Protein AF-A0A7S2LUM0-F1 (afdb_monomer_lite)

pLDDT: mean 71.64, std 13.83, range [35.59, 87.62]

Organism: NCBI:txid1333877

Secondary structure (DSSP, 8-state):
-HHHHTTT---HHHHHHHHHHHSSTTHHHHHHHHHHHHHHHHHHHHHHHHHHGGGTTT-HHHHHHHHHHHHHHHHHHHHHHHHHHHHHHHHHHHHHHHS----HHHHHHHHHHHHHHHHHHHIIIIITSHHHHHHHHHHHHHHHHHHHHHHHHHHHHTTS----HHHHHHHHHHHHHHHHHHHHHHHHHHHHHHHHSTT-HHHHHHHHHTT--GGGHHHHHHHHHHH-

Radius of gyration: 23.56 Å; chains: 1; bounding box: 49×36×77 Å

Foldseek 3Di:
DVVLLCPQFNDPLLVVLLVVCCPDPCVVVLVVQLVVQLVVLVVVVVVVCVVCVVPCPDDPVNVVVVVLSVVCNSLVSNLSSLLVSLVVLLVVLVVCLPDDDLDLVRLLVSVVSLVVSVVSNCCSQPVRCSVVVVVVSLVVLQVLLVVLVVVQVVCVVVVNDPDCVSVVSSVVSVVSSVVSVVSVVVSVCSSVCLCPPCSNSVNVSVVSLVPDDPVCVVVSVVSVVVVD

Structure (mmCIF, N/CA/C/O backbone):
data_AF-A0A7S2LUM0-F1
#
_entry.id   AF-A0A7S2LUM0-F1
#
loop_
_atom_site.group_PDB
_atom_site.id
_atom_site.type_symbol
_atom_site.label_atom_id
_atom_site.label_alt_id
_atom_site.label_comp_id
_atom_site.label_asym_id
_atom_site.label_entity_id
_atom_site.label_seq_id
_atom_site.pdbx_PDB_ins_code
_atom_site.Cartn_x
_atom_site.Cartn_y
_atom_site.Cartn_z
_atom_site.occupancy
_atom_site.B_iso_or_equiv
_atom_site.auth_seq_id
_atom_site.auth_comp_id
_atom_site.auth_asym_id
_atom_site.auth_atom_id
_atom_site.pdbx_PDB_model_num
ATOM 1 N N . MET A 1 1 ? -13.982 6.404 -10.556 1.00 35.97 1 MET A N 1
ATOM 2 C CA . MET A 1 1 ? -12.787 6.036 -9.761 1.00 35.97 1 MET A CA 1
ATOM 3 C C . MET A 1 1 ? -13.075 4.950 -8.723 1.00 35.97 1 MET A C 1
ATOM 5 O O . MET A 1 1 ? -12.333 3.981 -8.689 1.00 35.97 1 MET A O 1
ATOM 9 N N . LEU A 1 2 ? -14.189 5.016 -7.976 1.00 35.84 2 LEU A N 1
ATOM 10 C CA . LEU A 1 2 ? -14.727 3.850 -7.242 1.00 35.84 2 LEU A CA 1
ATOM 11 C C . LEU A 1 2 ? -14.907 2.629 -8.168 1.00 35.84 2 LEU A C 1
ATOM 13 O O . LEU A 1 2 ? -14.488 1.534 -7.832 1.00 35.84 2 LEU A O 1
ATOM 17 N N . VAL A 1 3 ? -15.386 2.842 -9.399 1.00 37.16 3 VAL A N 1
ATOM 18 C CA . VAL A 1 3 ? -15.574 1.786 -10.417 1.00 37.16 3 VAL A CA 1
ATOM 19 C C . VAL A 1 3 ? -14.273 1.076 -10.842 1.00 37.16 3 VAL A C 1
ATOM 21 O O . VAL A 1 3 ? -14.299 -0.115 -11.125 1.00 37.16 3 VAL A O 1
ATOM 24 N N . THR A 1 4 ? -13.121 1.757 -10.856 1.00 35.59 4 THR A N 1
ATOM 25 C CA . THR A 1 4 ? -11.835 1.129 -11.224 1.00 35.59 4 THR A CA 1
ATOM 26 C C . THR A 1 4 ? -11.220 0.340 -10.071 1.00 35.59 4 THR A C 1
ATOM 28 O O . THR A 1 4 ? -10.604 -0.692 -10.317 1.00 35.59 4 THR A O 1
ATOM 31 N N . ALA A 1 5 ? -11.447 0.758 -8.820 1.00 38.84 5 ALA A N 1
ATOM 32 C CA . ALA A 1 5 ? -11.119 -0.061 -7.650 1.00 38.84 5 ALA A CA 1
ATOM 33 C C . ALA A 1 5 ? -11.963 -1.350 -7.615 1.00 38.84 5 ALA A C 1
ATOM 35 O O . ALA A 1 5 ? -11.445 -2.410 -7.271 1.00 38.84 5 ALA A O 1
ATOM 36 N N . ARG A 1 6 ? -13.219 -1.286 -8.090 1.00 38.34 6 ARG A N 1
ATOM 37 C CA . ARG A 1 6 ? -14.109 -2.453 -8.182 1.00 38.34 6 ARG A CA 1
ATOM 38 C C . ARG A 1 6 ? -13.637 -3.558 -9.131 1.00 38.34 6 ARG A C 1
ATOM 40 O O . ARG A 1 6 ? -14.080 -4.683 -8.975 1.00 38.34 6 ARG A O 1
ATOM 47 N N . CYS A 1 7 ? -12.764 -3.279 -10.100 1.00 42.34 7 CYS A N 1
ATOM 48 C CA . CYS A 1 7 ? -12.370 -4.280 -11.104 1.00 42.34 7 CYS A CA 1
ATOM 49 C C . CYS A 1 7 ? -11.131 -5.110 -10.736 1.00 42.34 7 CYS A C 1
ATOM 51 O O . CYS A 1 7 ? -10.902 -6.135 -11.366 1.00 42.34 7 CYS A O 1
ATOM 53 N N . VAL A 1 8 ? -10.314 -4.682 -9.766 1.00 45.47 8 VAL A N 1
ATOM 54 C CA . VAL A 1 8 ? -9.027 -5.350 -9.472 1.00 45.47 8 VAL A CA 1
ATOM 55 C C . VAL A 1 8 ? -9.117 -6.236 -8.231 1.00 45.47 8 VAL A C 1
ATOM 57 O O . VAL A 1 8 ? -8.469 -7.275 -8.184 1.00 45.47 8 VAL A O 1
ATOM 60 N N . VAL A 1 9 ? -9.952 -5.863 -7.258 1.00 52.50 9 VAL A N 1
ATOM 61 C CA . VAL A 1 9 ? -10.270 -6.663 -6.069 1.00 52.50 9 VAL A CA 1
ATOM 62 C C . VAL A 1 9 ? -11.682 -6.288 -5.613 1.00 52.50 9 VAL A C 1
ATOM 64 O O . VAL A 1 9 ? -11.855 -5.376 -4.808 1.00 52.50 9 VAL A O 1
ATOM 67 N N . TYR A 1 10 ? -12.714 -6.936 -6.159 1.00 56.03 10 TYR A N 1
ATOM 68 C CA . TYR A 1 10 ? -14.072 -6.761 -5.639 1.00 56.03 10 TYR A CA 1
ATOM 69 C C . TYR A 1 10 ? -14.267 -7.692 -4.444 1.00 56.03 10 TYR A C 1
ATOM 71 O O . TYR A 1 10 ? -14.434 -8.897 -4.612 1.00 56.03 10 TYR A O 1
ATOM 79 N N . SER A 1 11 ? -14.225 -7.136 -3.236 1.00 66.69 11 SER A N 1
ATOM 80 C CA . SER A 1 11 ? -14.771 -7.791 -2.050 1.00 66.69 11 SER A CA 1
ATOM 81 C C . SER A 1 11 ? -15.863 -6.899 -1.478 1.00 66.69 11 SER A C 1
ATOM 83 O O . SER A 1 11 ? -15.637 -5.705 -1.274 1.00 66.69 11 SER A O 1
ATOM 85 N N . ALA A 1 12 ? -17.040 -7.470 -1.214 1.00 74.81 12 ALA A N 1
ATOM 86 C CA . ALA A 1 12 ? -18.121 -6.764 -0.530 1.00 74.81 12 ALA A CA 1
ATOM 87 C C . ALA A 1 12 ? -17.643 -6.205 0.825 1.00 74.81 12 ALA A C 1
ATOM 89 O O . ALA A 1 12 ? -18.001 -5.087 1.190 1.00 74.81 12 ALA A O 1
ATOM 90 N N . ASP A 1 13 ? -16.740 -6.922 1.500 1.00 75.38 13 ASP A N 1
ATOM 91 C CA . ASP A 1 13 ? -16.142 -6.504 2.771 1.00 75.38 13 ASP A CA 1
ATOM 92 C C . ASP A 1 13 ? -15.284 -5.240 2.626 1.00 75.38 13 ASP A C 1
ATOM 94 O O . ASP A 1 13 ? -15.214 -4.425 3.544 1.00 75.38 13 ASP A O 1
ATOM 98 N N . PHE A 1 14 ? -14.648 -5.042 1.465 1.00 76.88 14 PHE A N 1
ATOM 99 C CA . PHE A 1 14 ? -13.875 -3.833 1.185 1.00 76.88 14 PHE A CA 1
ATOM 100 C C . PHE A 1 14 ? -14.779 -2.618 0.977 1.00 76.88 14 PHE A C 1
ATOM 102 O O . PHE A 1 14 ? -14.508 -1.567 1.555 1.00 76.88 14 PHE A O 1
ATOM 109 N N . ASP A 1 15 ? -15.857 -2.761 0.197 1.00 78.19 15 ASP A N 1
ATOM 110 C CA . ASP A 1 15 ? -16.823 -1.677 -0.021 1.00 78.19 15 ASP A CA 1
ATOM 111 C C . ASP A 1 15 ? -17.468 -1.264 1.318 1.00 78.19 15 ASP A C 1
ATOM 113 O O . ASP A 1 15 ? -17.538 -0.071 1.613 1.00 78.19 15 ASP A O 1
ATOM 117 N N . ILE A 1 16 ? -17.836 -2.236 2.166 1.00 82.88 16 ILE A N 1
ATOM 118 C CA . ILE A 1 16 ? -18.402 -1.998 3.506 1.00 82.88 16 ILE A CA 1
ATOM 119 C C . ILE A 1 16 ? -17.386 -1.318 4.435 1.00 82.88 16 ILE A C 1
ATOM 121 O O . ILE A 1 16 ? -17.721 -0.353 5.126 1.00 82.88 16 ILE A O 1
ATOM 125 N N . ALA A 1 17 ? -16.137 -1.791 4.466 1.00 79.38 17 ALA A N 1
ATOM 126 C CA . ALA A 1 17 ? -15.099 -1.198 5.309 1.00 79.38 17 ALA A CA 1
ATOM 127 C C . ALA A 1 17 ? -14.747 0.231 4.866 1.00 79.38 17 ALA A C 1
ATOM 129 O O . ALA A 1 17 ? -14.542 1.110 5.705 1.00 79.38 17 ALA A O 1
ATOM 130 N N . LEU A 1 18 ? -14.704 0.478 3.554 1.00 81.00 18 LEU A N 1
ATOM 131 C CA . LEU A 1 18 ? -14.433 1.797 2.992 1.00 81.00 18 LEU A CA 1
ATOM 132 C C . LEU A 1 18 ? -15.580 2.772 3.274 1.00 81.00 18 LEU A C 1
ATOM 134 O O . LEU A 1 18 ? -15.309 3.900 3.686 1.00 81.00 18 LEU A O 1
ATOM 138 N N . SER A 1 19 ? -16.840 2.362 3.092 1.00 84.50 19 SER A N 1
ATOM 139 C CA . SER A 1 19 ? -17.986 3.213 3.431 1.00 84.50 19 SER A CA 1
ATOM 140 C C . SER A 1 19 ? -18.014 3.527 4.925 1.00 84.50 19 SER A C 1
ATOM 142 O O . SER A 1 19 ? -18.121 4.690 5.301 1.00 84.50 19 SER A O 1
ATOM 144 N N . ALA A 1 20 ? -17.783 2.524 5.779 1.00 82.88 20 ALA A N 1
ATOM 145 C CA . ALA A 1 20 ? -17.733 2.716 7.226 1.00 82.88 20 ALA A CA 1
ATOM 146 C C . ALA A 1 20 ? -16.614 3.682 7.666 1.00 82.88 20 ALA A C 1
ATOM 148 O O . ALA A 1 20 ? -16.805 4.467 8.598 1.00 82.88 20 ALA A O 1
ATOM 149 N N . ASP A 1 21 ? -15.448 3.658 7.010 1.00 81.19 21 ASP A N 1
ATOM 150 C CA . ASP A 1 21 ? -14.364 4.604 7.302 1.00 81.19 21 ASP A CA 1
ATOM 151 C C . ASP A 1 21 ? -14.688 6.025 6.809 1.00 81.19 21 ASP A C 1
ATOM 153 O O . ASP A 1 21 ? -14.380 7.001 7.501 1.00 81.19 21 ASP A O 1
ATOM 157 N N . LEU A 1 22 ? -15.345 6.155 5.652 1.00 82.81 22 LEU A N 1
ATOM 158 C CA . LEU A 1 22 ? -15.750 7.442 5.077 1.00 82.81 22 LEU A CA 1
ATOM 159 C C . LEU A 1 22 ? -16.872 8.130 5.862 1.00 82.81 22 LEU A C 1
ATOM 161 O O . LEU A 1 22 ? -16.845 9.355 5.984 1.00 82.81 22 LEU A O 1
ATOM 165 N N . ASP A 1 23 ? -17.789 7.357 6.436 1.00 85.56 23 ASP A N 1
ATOM 166 C CA . ASP A 1 23 ? -18.869 7.866 7.290 1.00 85.56 23 ASP A CA 1
ATOM 167 C C . ASP A 1 23 ? -18.386 8.198 8.714 1.00 85.56 23 ASP A C 1
ATOM 169 O O . ASP A 1 23 ? -19.077 8.860 9.491 1.00 85.56 23 ASP A O 1
ATOM 173 N N . SER A 1 24 ? -17.171 7.775 9.074 1.00 82.12 24 SER A N 1
ATOM 174 C CA . SER A 1 24 ? -16.581 8.074 10.377 1.00 82.12 24 SER A CA 1
ATOM 175 C C . SER A 1 24 ? -16.161 9.554 10.508 1.00 82.12 24 SER A C 1
ATOM 177 O O . SER A 1 24 ? -15.877 10.226 9.512 1.00 82.12 24 SER A O 1
ATOM 179 N N . PRO A 1 25 ? -15.959 10.075 11.737 1.00 80.19 25 PRO A N 1
ATOM 180 C CA . PRO A 1 25 ? -15.392 11.414 11.957 1.00 80.19 25 PRO A CA 1
ATOM 181 C C . PRO A 1 25 ? -14.012 11.614 11.304 1.00 80.19 25 PRO A C 1
ATOM 183 O O . PRO A 1 25 ? -13.576 12.742 11.061 1.00 80.19 25 PRO A O 1
ATOM 186 N N . ARG A 1 26 ? -13.304 10.514 11.010 1.00 75.75 26 ARG A N 1
ATOM 187 C CA . ARG A 1 26 ? -12.006 10.508 10.326 1.00 75.75 26 ARG A CA 1
ATOM 188 C C . ARG A 1 26 ? -12.133 10.455 8.800 1.00 75.75 26 ARG A C 1
ATOM 190 O O . ARG A 1 26 ? -11.133 10.701 8.123 1.00 75.75 26 ARG A O 1
ATOM 197 N N . GLY A 1 27 ? -13.331 10.253 8.254 1.00 81.06 27 GLY A N 1
ATOM 198 C CA . GLY A 1 27 ? -13.589 10.127 6.820 1.00 81.06 27 GLY A CA 1
ATOM 199 C C . GLY A 1 27 ? -13.110 11.322 5.999 1.00 81.06 27 GLY A C 1
ATOM 200 O O . GLY A 1 27 ? -12.524 11.146 4.931 1.00 81.06 27 GLY A O 1
ATOM 201 N N . ARG A 1 28 ? -13.202 12.552 6.534 1.00 83.56 28 ARG A N 1
ATOM 202 C CA . ARG A 1 28 ? -12.615 13.745 5.884 1.00 83.56 28 ARG A CA 1
ATOM 203 C C . ARG A 1 28 ? -11.094 13.640 5.724 1.00 83.56 28 ARG A C 1
ATOM 205 O O . ARG A 1 28 ? -10.562 14.039 4.690 1.00 83.56 28 ARG A O 1
ATOM 212 N N . LYS A 1 29 ? -10.386 13.087 6.718 1.00 83.62 29 LYS A N 1
ATOM 213 C CA . LYS A 1 29 ? -8.929 12.867 6.648 1.00 83.62 29 LYS A CA 1
ATOM 214 C C . LYS A 1 29 ? -8.592 11.750 5.660 1.00 83.62 29 LYS A C 1
ATOM 216 O O . LYS A 1 29 ? -7.622 11.888 4.920 1.00 83.62 29 LYS A O 1
ATOM 221 N N . THR A 1 30 ? -9.388 10.681 5.622 1.00 80.31 30 THR A N 1
ATOM 222 C CA . THR A 1 30 ? -9.237 9.590 4.645 1.00 80.31 30 THR A CA 1
ATOM 223 C C . THR A 1 30 ? -9.449 10.097 3.220 1.00 80.31 30 THR A C 1
ATOM 225 O O . THR A 1 30 ? -8.587 9.893 2.370 1.00 80.31 30 THR A O 1
ATOM 228 N N . SER A 1 31 ? -10.529 10.837 2.969 1.00 80.56 31 SER A N 1
ATOM 229 C CA . SER A 1 31 ? -10.824 11.437 1.664 1.00 80.56 31 SER A CA 1
ATOM 230 C C . SER A 1 31 ? -9.727 12.406 1.216 1.00 80.56 31 SER A C 1
ATOM 232 O O . SER A 1 31 ? -9.210 12.285 0.106 1.00 80.56 31 SER A O 1
ATOM 234 N N . ALA A 1 32 ? -9.268 13.295 2.105 1.00 83.62 32 ALA A N 1
ATOM 235 C CA . ALA A 1 32 ? -8.159 14.198 1.805 1.00 83.62 32 ALA A CA 1
ATOM 236 C C . ALA A 1 32 ? -6.852 13.448 1.497 1.00 83.62 32 ALA A C 1
ATOM 238 O O . ALA A 1 32 ? -6.114 13.853 0.600 1.00 83.62 32 ALA A O 1
ATOM 239 N N . PHE A 1 33 ? -6.559 12.356 2.213 1.00 84.12 33 PHE A N 1
ATOM 240 C CA . PHE A 1 33 ? -5.405 11.502 1.927 1.00 84.12 33 PHE A CA 1
ATOM 241 C C . PHE A 1 33 ? -5.524 10.855 0.544 1.00 84.12 33 PHE A C 1
ATOM 243 O O . PHE A 1 33 ? -4.615 11.010 -0.265 1.00 84.12 33 PHE A O 1
ATOM 250 N N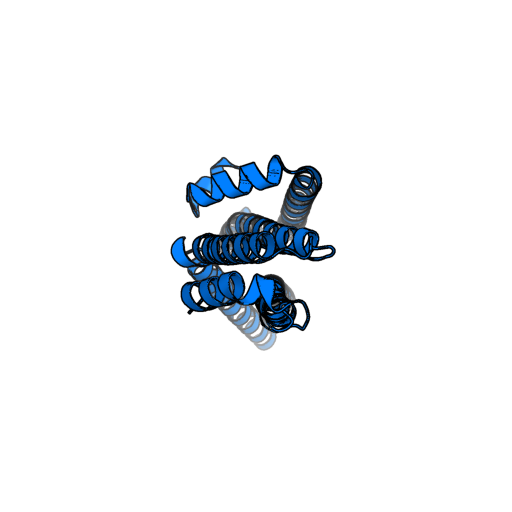 . MET A 1 34 ? -6.659 10.215 0.241 1.00 82.38 34 MET A N 1
ATOM 251 C CA . MET A 1 34 ? -6.901 9.592 -1.064 1.00 82.38 34 MET A CA 1
ATOM 252 C C . MET A 1 34 ? -6.787 10.609 -2.200 1.00 82.38 34 MET A C 1
ATOM 254 O O . MET A 1 34 ? -6.102 10.352 -3.188 1.00 82.38 34 MET A O 1
ATOM 258 N N . TRP A 1 35 ? -7.386 11.791 -2.037 1.00 82.12 35 TRP A N 1
ATOM 259 C CA . TRP A 1 35 ? -7.317 12.858 -3.031 1.00 82.12 35 TRP A CA 1
ATOM 260 C C . TRP A 1 35 ? -5.885 13.346 -3.249 1.00 82.12 35 TRP A C 1
ATOM 262 O O . TRP A 1 35 ? -5.437 13.449 -4.386 1.00 82.12 35 TRP A O 1
ATOM 272 N N . ARG A 1 36 ? -5.121 13.580 -2.173 1.00 84.69 36 ARG A N 1
ATOM 273 C CA . ARG A 1 36 ? -3.706 13.973 -2.272 1.00 84.69 36 ARG A CA 1
ATOM 274 C C . ARG A 1 36 ? -2.867 12.902 -2.957 1.00 84.69 36 ARG A C 1
ATOM 276 O O . ARG A 1 36 ? -2.057 13.238 -3.813 1.00 84.69 36 ARG A O 1
ATOM 283 N N . SER A 1 37 ? -3.071 11.632 -2.618 1.00 78.88 37 SER A N 1
ATOM 284 C CA . SER A 1 37 ? -2.391 10.509 -3.263 1.00 78.88 37 SER A CA 1
ATOM 285 C C . SER A 1 37 ? -2.693 10.447 -4.757 1.00 78.88 37 SER A C 1
ATOM 287 O O . SER A 1 37 ? -1.770 10.316 -5.555 1.00 78.88 37 SER A O 1
ATOM 289 N N . ILE A 1 38 ? -3.958 10.615 -5.147 1.00 79.62 38 ILE A N 1
ATOM 290 C CA . ILE A 1 38 ? -4.367 10.666 -6.553 1.00 79.62 38 ILE A CA 1
ATOM 291 C C . ILE A 1 38 ? -3.724 11.861 -7.256 1.00 79.62 38 ILE A C 1
ATOM 293 O O . ILE A 1 38 ? -3.104 11.679 -8.298 1.00 79.62 38 ILE A O 1
ATOM 297 N N . CYS A 1 39 ? -3.803 13.061 -6.679 1.00 83.31 39 CYS A N 1
ATOM 298 C CA . CYS A 1 39 ? -3.198 14.259 -7.254 1.00 83.31 39 CYS A CA 1
ATOM 299 C C . CYS A 1 39 ? -1.686 14.105 -7.437 1.00 83.31 39 CYS A C 1
ATOM 301 O O . CYS A 1 39 ? -1.168 14.476 -8.483 1.00 83.31 39 CYS A O 1
ATOM 303 N N . LEU A 1 40 ? -0.978 13.519 -6.467 1.00 80.69 40 LEU A N 1
ATOM 304 C CA . LEU A 1 40 ? 0.459 13.256 -6.574 1.00 80.69 40 LEU A CA 1
ATOM 305 C C . LEU A 1 40 ? 0.778 12.227 -7.661 1.00 80.69 40 LEU A C 1
ATOM 307 O O . LEU A 1 40 ? 1.735 12.417 -8.411 1.00 80.69 40 LEU A O 1
ATOM 311 N N . ILE A 1 41 ? -0.022 11.164 -7.783 1.00 77.06 41 ILE A N 1
ATOM 312 C CA . ILE A 1 41 ? 0.136 10.174 -8.854 1.00 77.06 41 ILE A CA 1
ATOM 313 C C . ILE A 1 41 ? -0.133 10.830 -10.215 1.00 77.06 41 ILE A C 1
ATOM 315 O O . ILE A 1 41 ? 0.688 10.695 -11.115 1.00 77.06 41 ILE A O 1
ATOM 319 N N . CYS A 1 42 ? -1.220 11.589 -10.368 1.00 80.31 42 CYS A N 1
ATOM 320 C CA . CYS A 1 42 ? -1.553 12.302 -11.603 1.00 80.31 42 CYS A CA 1
ATOM 321 C C . CYS A 1 42 ? -0.504 13.361 -11.969 1.00 80.31 42 CYS A C 1
ATOM 323 O O . CYS A 1 42 ? -0.142 13.487 -13.135 1.00 80.31 42 CYS A O 1
ATOM 325 N N . LEU A 1 43 ? 0.029 14.091 -10.987 1.00 84.31 43 LEU A N 1
ATOM 326 C CA . LEU A 1 43 ? 1.098 15.064 -11.201 1.00 84.31 43 LEU A CA 1
ATOM 327 C C . LEU A 1 43 ? 2.386 14.372 -11.652 1.00 84.31 43 LEU A C 1
ATOM 329 O O . LEU A 1 43 ? 2.995 14.793 -12.632 1.00 84.31 43 LEU A O 1
ATOM 333 N N . LYS A 1 44 ? 2.769 13.274 -10.985 1.00 78.94 44 LYS A N 1
ATOM 334 C CA . LYS A 1 44 ? 3.890 12.426 -11.408 1.00 78.94 44 LYS A CA 1
ATOM 335 C C . LYS A 1 44 ? 3.681 11.988 -12.858 1.00 78.94 44 LYS A C 1
ATOM 337 O O . LYS A 1 44 ? 4.564 12.183 -13.684 1.00 78.94 44 LYS A O 1
ATOM 342 N N . MET A 1 45 ? 2.500 11.467 -13.177 1.00 74.62 45 MET A N 1
ATOM 343 C CA . MET A 1 45 ? 2.126 11.045 -14.525 1.00 74.62 45 MET A CA 1
ATOM 344 C C . MET A 1 45 ? 2.259 12.157 -15.561 1.00 74.62 45 MET A C 1
ATOM 346 O O . MET A 1 45 ? 2.835 11.918 -16.616 1.00 74.62 45 MET A O 1
ATOM 350 N N . ALA A 1 46 ? 1.780 13.362 -15.258 1.00 79.62 46 ALA A N 1
ATOM 351 C CA . ALA A 1 46 ? 1.866 14.507 -16.157 1.00 79.62 46 ALA A CA 1
ATOM 352 C C . ALA A 1 46 ? 3.318 14.943 -16.401 1.00 79.62 46 ALA A C 1
ATOM 354 O O . ALA A 1 46 ? 3.698 15.166 -17.546 1.00 79.62 46 ALA A O 1
ATOM 355 N N . ILE A 1 47 ? 4.148 14.998 -15.352 1.00 79.38 47 ILE A N 1
ATOM 356 C CA . ILE A 1 47 ? 5.578 15.330 -15.470 1.00 79.38 47 ILE A CA 1
ATOM 357 C C . ILE A 1 47 ? 6.293 14.297 -16.343 1.00 79.38 47 ILE A C 1
ATOM 359 O O . ILE A 1 47 ? 7.051 14.652 -17.240 1.00 79.38 47 ILE A O 1
ATOM 363 N N . PHE A 1 48 ? 6.033 13.013 -16.110 1.00 72.12 48 PHE A N 1
ATOM 364 C CA . PHE A 1 48 ? 6.627 11.937 -16.894 1.00 72.12 48 PHE A CA 1
ATOM 365 C C . PHE A 1 48 ? 6.143 11.932 -18.347 1.00 72.12 48 PHE A C 1
ATOM 367 O O . PHE A 1 48 ? 6.956 11.800 -19.257 1.00 72.12 48 PHE A O 1
ATOM 374 N N . ALA A 1 49 ? 4.844 12.135 -18.570 1.00 71.31 49 ALA A N 1
ATOM 375 C CA . ALA A 1 49 ? 4.279 12.267 -19.906 1.00 71.31 49 ALA A CA 1
ATOM 376 C C . ALA A 1 49 ? 4.884 13.460 -20.654 1.00 71.31 49 ALA A C 1
ATOM 378 O O . ALA A 1 49 ? 5.193 13.327 -21.829 1.00 71.31 49 ALA A O 1
ATOM 379 N N . PHE A 1 50 ? 5.110 14.588 -19.971 1.00 74.31 50 PHE A N 1
ATOM 380 C CA . PHE A 1 50 ? 5.765 15.769 -20.532 1.00 74.31 50 PHE A CA 1
ATOM 381 C C . PHE A 1 50 ? 7.239 15.512 -20.880 1.00 74.31 50 PHE A C 1
ATOM 383 O O . PHE A 1 50 ? 7.684 15.856 -21.972 1.00 74.31 50 PHE A O 1
ATOM 390 N N . LEU A 1 51 ? 7.993 14.859 -19.989 1.00 70.19 51 LEU A N 1
ATOM 391 C CA . LEU A 1 51 ? 9.405 14.530 -20.218 1.00 70.19 51 LEU A CA 1
ATOM 392 C C . LEU A 1 51 ? 9.608 13.544 -21.377 1.00 70.19 51 LEU A C 1
ATOM 394 O O . LEU A 1 51 ? 10.597 13.645 -22.103 1.00 70.19 51 LEU A O 1
ATOM 398 N N . ASP A 1 52 ? 8.670 12.617 -21.570 1.00 66.00 52 ASP A N 1
ATOM 399 C CA . ASP A 1 52 ? 8.703 11.649 -22.668 1.00 66.00 52 ASP A CA 1
ATOM 400 C C . ASP A 1 52 ? 7.937 12.127 -23.922 1.00 66.00 52 ASP A C 1
ATOM 402 O O . ASP A 1 52 ? 8.023 11.481 -24.971 1.00 66.00 52 ASP A O 1
ATOM 406 N N . PHE A 1 53 ? 7.226 13.265 -23.857 1.00 60.56 53 PHE A N 1
ATOM 407 C CA . PHE A 1 53 ? 6.310 13.777 -24.895 1.00 60.56 53 PHE A CA 1
ATOM 408 C C . PHE A 1 53 ? 6.961 13.865 -26.280 1.00 60.56 53 PHE A C 1
ATOM 410 O O . PHE A 1 53 ? 6.326 13.577 -27.291 1.00 60.56 53 PHE A O 1
ATOM 417 N N . HIS A 1 54 ? 8.259 14.170 -26.333 1.00 57.12 54 HIS A N 1
ATOM 418 C CA . HIS A 1 54 ? 9.015 14.278 -27.581 1.00 57.12 54 HIS A CA 1
ATOM 419 C C . HIS A 1 54 ? 9.222 12.955 -28.345 1.00 57.12 54 HIS A C 1
ATOM 421 O O . HIS A 1 54 ? 9.700 13.002 -29.474 1.00 57.12 54 HIS A O 1
ATOM 427 N N . ARG A 1 55 ? 8.901 11.782 -27.776 1.00 57.16 55 ARG A N 1
ATOM 428 C CA . ARG A 1 55 ? 9.091 10.467 -28.436 1.00 57.16 55 ARG A CA 1
ATOM 429 C C . ARG A 1 55 ? 7.899 9.512 -28.309 1.00 57.16 55 ARG A C 1
ATOM 431 O O . ARG A 1 55 ? 8.004 8.345 -28.671 1.00 57.16 55 ARG A O 1
ATOM 438 N N . PHE A 1 56 ? 6.760 10.000 -27.816 1.00 52.81 56 PHE A N 1
ATOM 439 C CA . PHE A 1 56 ? 5.655 9.176 -27.309 1.00 52.81 56 PHE A CA 1
ATOM 440 C C . PHE A 1 56 ? 4.951 8.273 -28.342 1.00 52.81 56 PHE A C 1
ATOM 442 O O . PHE A 1 56 ? 4.230 7.361 -27.939 1.00 52.81 56 PHE A O 1
ATOM 449 N N . PHE A 1 57 ? 5.134 8.501 -29.648 1.00 52.59 57 PHE A N 1
ATOM 450 C CA . PHE A 1 57 ? 4.314 7.858 -30.682 1.00 52.59 57 PHE A CA 1
ATOM 451 C C . PHE A 1 57 ? 5.004 6.782 -31.532 1.00 52.59 57 PHE A C 1
ATOM 453 O O . PHE A 1 57 ? 4.295 5.958 -32.108 1.00 52.59 57 PHE A O 1
ATOM 460 N N . GLU A 1 58 ? 6.337 6.713 -31.575 1.00 55.66 58 GLU A N 1
ATOM 461 C CA . GLU A 1 58 ? 7.029 5.796 -32.502 1.00 55.66 58 GLU A CA 1
ATOM 462 C C . GLU A 1 58 ? 7.609 4.542 -31.833 1.00 55.66 58 GLU A C 1
ATOM 464 O O . GLU A 1 58 ? 7.742 3.511 -32.488 1.00 55.66 58 GLU A O 1
ATOM 469 N N . ASP A 1 59 ? 7.891 4.576 -30.525 1.00 65.06 59 ASP A N 1
ATOM 470 C CA . ASP A 1 59 ? 8.745 3.569 -29.888 1.00 65.06 59 ASP A CA 1
ATOM 471 C C . ASP A 1 59 ? 7.978 2.595 -28.967 1.00 65.06 59 ASP A C 1
ATOM 473 O O . ASP A 1 59 ? 7.093 2.983 -28.192 1.00 65.06 59 ASP A O 1
ATOM 477 N N . MET A 1 60 ? 8.328 1.302 -29.007 1.00 65.00 60 MET A N 1
ATOM 478 C CA . MET A 1 60 ? 7.698 0.251 -28.181 1.00 65.00 60 MET A CA 1
ATOM 479 C C . MET A 1 60 ? 7.825 0.562 -26.679 1.00 65.00 60 MET A C 1
ATOM 481 O O . MET A 1 60 ? 6.924 0.268 -25.886 1.00 65.00 60 MET A O 1
ATOM 485 N N . TYR A 1 61 ? 8.917 1.229 -26.302 1.00 65.25 61 TYR A N 1
ATOM 486 C CA . TYR A 1 61 ? 9.192 1.680 -24.941 1.00 65.25 61 TYR A CA 1
ATOM 487 C C . TYR A 1 61 ? 8.141 2.656 -24.408 1.00 65.25 61 TYR A C 1
ATOM 489 O O . TYR A 1 61 ? 7.718 2.521 -23.259 1.00 65.25 61 TYR A O 1
ATOM 497 N N . SER A 1 62 ? 7.657 3.587 -25.232 1.00 65.75 62 SER A N 1
ATOM 498 C CA . SER A 1 62 ? 6.638 4.561 -24.826 1.00 65.75 62 SER A CA 1
ATOM 499 C C . SER A 1 62 ? 5.287 3.892 -24.556 1.00 65.75 62 SER A C 1
ATOM 501 O O . SER A 1 62 ? 4.604 4.236 -23.593 1.00 65.75 62 SER A O 1
ATOM 503 N N . LYS A 1 63 ? 4.925 2.858 -25.328 1.00 69.19 63 LYS A N 1
ATOM 504 C CA . LYS A 1 63 ? 3.690 2.083 -25.099 1.00 69.19 63 LYS A CA 1
ATOM 505 C C . LYS A 1 63 ? 3.761 1.277 -23.798 1.00 69.19 63 LYS A C 1
ATOM 507 O O . LYS A 1 63 ? 2.835 1.331 -22.988 1.00 69.19 63 LYS A O 1
ATOM 512 N N . LEU A 1 64 ? 4.879 0.587 -23.556 1.00 69.75 64 LEU A N 1
ATOM 513 C CA . LEU A 1 64 ? 5.115 -0.143 -22.303 1.00 69.75 64 LEU A CA 1
ATOM 514 C C . LEU A 1 64 ? 5.143 0.795 -21.089 1.00 69.75 64 LEU A C 1
ATOM 516 O O . LEU A 1 64 ? 4.638 0.447 -20.020 1.00 69.75 64 LEU A O 1
ATOM 520 N N . PHE A 1 65 ? 5.675 2.005 -21.263 1.00 71.56 65 PHE A N 1
ATOM 521 C CA . PHE A 1 65 ? 5.678 3.037 -20.237 1.00 71.56 65 PHE A CA 1
ATOM 522 C C . PHE A 1 65 ? 4.262 3.452 -19.822 1.00 71.56 65 PHE A C 1
ATOM 524 O O . PHE A 1 65 ? 3.973 3.515 -18.626 1.00 71.56 65 PHE A O 1
ATOM 531 N N . VAL A 1 66 ? 3.357 3.684 -20.779 1.00 72.88 66 VAL A N 1
ATOM 532 C CA . VAL A 1 66 ? 1.953 4.031 -20.492 1.00 72.88 66 VAL A CA 1
ATOM 533 C C . VAL A 1 66 ? 1.247 2.907 -19.743 1.00 72.88 66 VAL A C 1
ATOM 535 O O . VAL A 1 66 ? 0.651 3.157 -18.695 1.00 72.88 66 VAL A O 1
ATOM 538 N N . VAL A 1 67 ? 1.354 1.667 -20.233 1.00 75.88 67 VAL A N 1
ATOM 539 C CA . VAL A 1 67 ? 0.716 0.499 -19.603 1.00 75.88 67 VAL A CA 1
ATOM 540 C C . VAL A 1 67 ? 1.222 0.308 -18.173 1.00 75.88 67 VAL A C 1
ATOM 542 O O . VAL A 1 67 ? 0.427 0.157 -17.246 1.00 75.88 67 VAL A O 1
ATOM 545 N N . ARG A 1 68 ? 2.540 0.394 -17.959 1.00 74.25 68 ARG A N 1
ATOM 546 C CA . ARG A 1 68 ? 3.151 0.315 -16.624 1.00 74.25 68 ARG A CA 1
ATOM 547 C C . ARG A 1 68 ? 2.603 1.386 -15.692 1.00 74.25 68 ARG A C 1
ATOM 549 O O . ARG A 1 68 ? 2.278 1.110 -14.542 1.00 74.25 68 ARG A O 1
ATOM 556 N N . ASN A 1 69 ? 2.560 2.622 -16.155 1.00 74.81 69 ASN A N 1
ATOM 557 C CA . ASN A 1 69 ? 2.100 3.726 -15.339 1.00 74.81 69 ASN A CA 1
ATOM 558 C C . ASN A 1 69 ? 0.614 3.614 -14.983 1.00 74.81 69 ASN A C 1
ATOM 560 O O . ASN A 1 69 ? 0.222 3.940 -13.864 1.00 74.81 69 ASN A O 1
ATOM 564 N N . LEU A 1 70 ? -0.197 3.101 -15.909 1.00 78.31 70 LEU A N 1
ATOM 565 C CA . LEU A 1 70 ? -1.593 2.782 -15.651 1.00 78.31 70 LEU A CA 1
ATOM 566 C C . LEU A 1 70 ? -1.716 1.686 -14.583 1.00 78.31 70 LEU A C 1
ATOM 568 O O . LEU A 1 70 ? -2.520 1.836 -13.668 1.00 78.31 70 LEU A O 1
ATOM 572 N N . LEU A 1 71 ? -0.859 0.656 -14.620 1.00 78.25 71 LEU A N 1
ATOM 573 C CA . LEU A 1 71 ? -0.768 -0.361 -13.563 1.00 78.25 71 LEU A CA 1
ATOM 574 C C . LEU A 1 71 ? -0.327 0.223 -12.212 1.00 78.25 71 LEU A C 1
ATOM 576 O O . LEU A 1 71 ? -0.919 -0.103 -11.187 1.00 78.25 71 LEU A O 1
ATOM 580 N N . ILE A 1 72 ? 0.675 1.112 -12.188 1.00 78.00 72 ILE A N 1
ATOM 581 C CA . ILE A 1 72 ? 1.090 1.822 -10.963 1.00 78.00 72 ILE A CA 1
ATOM 582 C C . ILE A 1 72 ? -0.086 2.618 -10.395 1.00 78.00 72 ILE A C 1
ATOM 584 O O . ILE A 1 72 ? -0.291 2.629 -9.184 1.00 78.00 72 ILE A O 1
ATOM 588 N N . LEU A 1 73 ? -0.861 3.283 -11.251 1.00 78.75 73 LEU A N 1
ATOM 589 C CA . LEU A 1 73 ? -1.989 4.099 -10.827 1.00 78.75 73 LEU A CA 1
ATOM 590 C C . LEU A 1 73 ? -3.122 3.234 -10.264 1.00 78.75 73 LEU A C 1
ATOM 592 O O . LEU A 1 73 ? -3.654 3.549 -9.200 1.00 78.75 73 LEU A O 1
ATOM 596 N N . THR A 1 74 ? -3.474 2.130 -10.924 1.00 79.06 74 THR A N 1
ATOM 597 C CA . THR A 1 74 ? -4.563 1.252 -10.472 1.00 79.06 74 THR A CA 1
ATOM 598 C C . THR A 1 74 ? -4.172 0.461 -9.227 1.00 79.06 74 THR A C 1
ATOM 600 O O . THR A 1 74 ? -4.831 0.588 -8.198 1.00 79.06 74 THR A O 1
ATOM 603 N N . VAL A 1 75 ? -3.064 -0.281 -9.263 1.00 80.81 75 VAL A N 1
ATOM 604 C CA . VAL A 1 75 ? -2.598 -1.088 -8.123 1.00 80.81 75 VAL A CA 1
ATOM 605 C C . VAL A 1 75 ? -2.175 -0.191 -6.961 1.00 80.81 75 VAL A C 1
ATOM 607 O O . VAL A 1 75 ? -2.537 -0.453 -5.817 1.00 80.81 75 VAL A O 1
ATOM 610 N N . GLY A 1 76 ? -1.463 0.904 -7.240 1.00 79.88 76 GLY A N 1
ATOM 611 C CA . GLY A 1 76 ? -1.005 1.844 -6.219 1.00 79.88 76 GLY A CA 1
ATOM 612 C C . GLY A 1 76 ? -2.146 2.587 -5.528 1.00 79.88 76 GLY A C 1
ATOM 613 O O . GLY A 1 76 ? -2.094 2.771 -4.315 1.00 79.88 76 GLY A O 1
ATOM 614 N N . SER A 1 77 ? -3.203 2.975 -6.250 1.00 80.06 77 SER A N 1
ATOM 615 C CA . SER A 1 77 ? -4.368 3.617 -5.622 1.00 80.06 77 SER A CA 1
ATOM 616 C C . SER A 1 77 ? -5.119 2.654 -4.704 1.00 80.06 77 SER A C 1
ATOM 618 O O . SER A 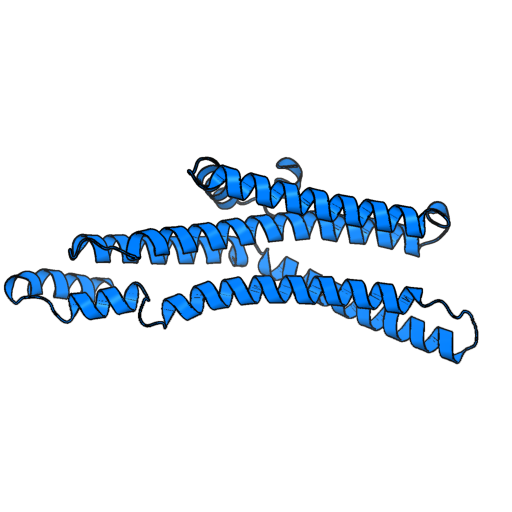1 77 ? -5.387 3.009 -3.556 1.00 80.06 77 SER A O 1
ATOM 620 N N . VAL A 1 78 ? -5.376 1.422 -5.154 1.00 82.00 78 VAL A N 1
ATOM 621 C CA . VAL A 1 78 ? -6.008 0.380 -4.327 1.00 82.00 78 VAL A CA 1
ATOM 622 C C . VAL A 1 78 ? -5.142 0.061 -3.106 1.00 82.00 78 VAL A C 1
ATOM 624 O O . VAL A 1 78 ? -5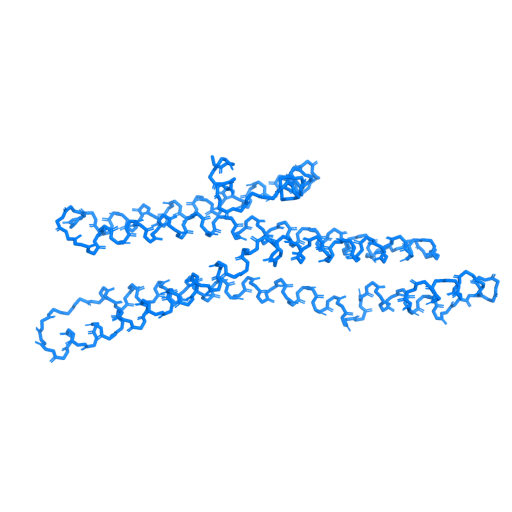.649 0.016 -1.986 1.00 82.00 78 VAL A O 1
ATOM 627 N N . PHE A 1 79 ? -3.823 -0.053 -3.291 1.00 84.62 79 PHE A N 1
ATOM 628 C CA . PHE A 1 79 ? -2.867 -0.278 -2.205 1.00 84.62 79 PHE A CA 1
ATOM 629 C C . PHE A 1 79 ? -2.923 0.828 -1.148 1.00 84.62 79 PHE A C 1
ATOM 631 O O . PHE A 1 79 ? -2.979 0.540 0.045 1.00 84.62 79 PHE A O 1
ATOM 638 N N . LEU A 1 80 ? -2.929 2.095 -1.569 1.00 84.19 80 LEU A N 1
ATOM 639 C CA . LEU A 1 80 ? -2.966 3.234 -0.652 1.00 84.19 80 LEU A CA 1
ATOM 640 C C . LEU A 1 80 ? -4.291 3.325 0.109 1.00 84.19 80 LEU A C 1
ATOM 642 O O . LEU A 1 80 ? -4.288 3.684 1.288 1.00 84.19 80 LEU A O 1
ATOM 646 N N . VAL A 1 81 ? -5.407 2.977 -0.537 1.00 83.62 81 VAL A N 1
ATOM 647 C CA . VAL A 1 81 ? -6.723 2.919 0.114 1.00 83.62 81 VAL A CA 1
ATOM 648 C C . VAL A 1 81 ? -6.737 1.812 1.168 1.00 83.62 81 VAL A C 1
ATOM 650 O O . VAL A 1 81 ? -7.044 2.083 2.328 1.00 83.62 81 VAL A O 1
ATOM 653 N N . LEU A 1 82 ? -6.320 0.594 0.807 1.00 84.56 82 LEU A N 1
ATOM 654 C CA . LEU A 1 82 ? -6.228 -0.539 1.734 1.00 84.56 82 LEU A CA 1
ATOM 655 C C . LEU A 1 82 ? -5.283 -0.257 2.903 1.00 84.56 82 LEU A C 1
ATOM 657 O O . LEU A 1 82 ? -5.619 -0.538 4.056 1.00 84.56 82 LEU A O 1
ATOM 661 N N . TYR A 1 83 ? -4.131 0.357 2.627 1.00 85.81 83 TYR A N 1
ATOM 662 C CA . TYR A 1 83 ? -3.203 0.829 3.650 1.00 85.81 83 TYR A CA 1
ATOM 663 C C . TYR A 1 83 ? -3.898 1.785 4.620 1.00 85.81 83 TYR A C 1
ATOM 665 O O . TYR A 1 83 ? -3.832 1.595 5.836 1.00 85.81 83 TYR A O 1
ATOM 673 N N . LYS A 1 84 ? -4.603 2.794 4.097 1.00 85.81 84 LYS A N 1
ATOM 674 C CA . LYS A 1 84 ? -5.227 3.820 4.930 1.00 85.81 84 LYS A CA 1
ATOM 675 C C . LYS A 1 84 ? -6.349 3.257 5.802 1.00 85.81 84 LYS A C 1
ATOM 677 O O . LYS A 1 84 ? -6.386 3.585 6.987 1.00 85.81 84 LYS A O 1
ATOM 682 N N . ILE A 1 85 ? -7.194 2.384 5.249 1.00 85.12 85 ILE A N 1
ATOM 683 C CA . ILE A 1 85 ? -8.240 1.674 6.001 1.00 85.12 85 ILE A CA 1
ATOM 684 C C . ILE A 1 85 ? -7.607 0.843 7.122 1.00 85.12 85 ILE A C 1
ATOM 686 O O . ILE A 1 85 ? -8.011 0.957 8.277 1.00 85.12 85 ILE A O 1
ATOM 690 N N . SER A 1 86 ? -6.562 0.070 6.814 1.00 86.12 86 SER A N 1
ATOM 691 C CA . SER A 1 86 ? -5.885 -0.795 7.794 1.00 86.12 86 SER A CA 1
ATOM 692 C C . SER A 1 86 ? -5.302 0.005 8.965 1.00 86.12 86 SER A C 1
ATOM 694 O O . SER A 1 86 ? -5.453 -0.371 10.130 1.00 86.12 86 SER A O 1
ATOM 696 N N . VAL A 1 87 ? -4.673 1.147 8.669 1.00 84.75 87 VAL A N 1
ATOM 697 C CA . VAL A 1 87 ? -4.142 2.059 9.691 1.00 84.75 87 VAL A CA 1
ATOM 698 C C . VAL A 1 87 ? -5.273 2.659 10.525 1.00 84.75 87 VAL A C 1
ATOM 700 O O . VAL A 1 87 ? -5.211 2.612 11.750 1.00 84.75 87 VAL A O 1
ATOM 703 N N . ASN A 1 88 ? -6.338 3.160 9.894 1.00 85.44 88 ASN A N 1
ATOM 704 C CA . ASN A 1 88 ? -7.452 3.781 10.609 1.00 85.44 88 ASN A CA 1
ATOM 705 C C . ASN A 1 88 ? -8.173 2.802 11.546 1.00 85.44 88 ASN A C 1
ATOM 707 O O . ASN A 1 88 ? -8.483 3.176 12.680 1.00 85.44 88 ASN A O 1
ATOM 711 N N . LEU A 1 89 ? -8.401 1.562 11.099 1.00 82.88 89 LEU A N 1
ATOM 712 C CA . LEU A 1 89 ? -8.965 0.487 11.919 1.00 82.88 89 LEU A CA 1
ATOM 713 C C . LEU A 1 89 ? -8.097 0.229 13.158 1.00 82.88 89 LEU A C 1
ATOM 715 O O . LEU A 1 89 ? -8.592 0.194 14.285 1.00 82.88 89 LEU A O 1
ATOM 719 N N . THR A 1 90 ? -6.782 0.143 12.959 1.00 81.38 90 THR A N 1
ATOM 720 C CA . THR A 1 90 ? -5.829 -0.090 14.050 1.00 81.38 90 THR A CA 1
ATOM 721 C C . THR A 1 90 ? -5.750 1.098 15.016 1.00 81.38 90 THR A C 1
ATOM 723 O O . THR A 1 90 ? -5.636 0.919 16.229 1.00 81.38 90 THR A O 1
ATOM 726 N N . ASP A 1 91 ? -5.832 2.325 14.507 1.00 83.06 91 ASP A N 1
ATOM 727 C CA . ASP A 1 91 ? -5.821 3.540 15.323 1.00 83.06 91 ASP A CA 1
ATOM 728 C C . ASP A 1 91 ? -7.130 3.735 16.095 1.00 83.06 91 ASP A C 1
ATOM 730 O O . ASP A 1 91 ? -7.126 4.333 17.168 1.00 83.06 91 ASP A O 1
ATOM 734 N N . ARG A 1 92 ? -8.265 3.248 15.576 1.00 81.88 92 ARG A N 1
ATOM 735 C CA . ARG A 1 92 ? -9.552 3.281 16.292 1.00 81.88 92 ARG A CA 1
ATOM 736 C C . ARG A 1 92 ? -9.507 2.389 17.529 1.00 81.88 92 ARG A C 1
ATOM 738 O O . ARG A 1 92 ? -9.863 2.844 18.610 1.00 81.88 92 ARG A O 1
ATOM 745 N N . LEU A 1 93 ? -9.017 1.158 17.379 1.00 77.25 93 LEU A N 1
ATOM 746 C CA . LEU A 1 93 ? -8.794 0.254 18.511 1.00 77.25 93 LEU A CA 1
ATOM 747 C C . LEU A 1 93 ? -7.866 0.878 19.552 1.00 77.25 93 LEU A C 1
ATOM 749 O O . LEU A 1 93 ? -8.083 0.725 20.747 1.00 77.25 93 LEU A O 1
ATOM 753 N N . HIS A 1 94 ? -6.844 1.608 19.105 1.00 74.88 94 HIS A N 1
ATOM 754 C CA . HIS A 1 94 ? -5.912 2.239 20.025 1.00 74.88 94 HIS A CA 1
ATOM 755 C C . HIS A 1 94 ? -6.550 3.370 20.834 1.00 74.88 94 HIS A C 1
ATOM 757 O O . HIS A 1 94 ? -6.404 3.384 22.051 1.00 74.88 94 HIS A O 1
ATOM 763 N N . GLU A 1 95 ? -7.288 4.278 20.190 1.00 80.88 95 GLU A N 1
ATOM 764 C CA . GLU A 1 95 ? -7.973 5.372 20.893 1.00 80.88 95 GLU A CA 1
ATOM 765 C C . GLU A 1 95 ? -8.941 4.865 21.965 1.00 80.88 95 GLU A C 1
ATOM 767 O O . GLU A 1 95 ? -9.010 5.447 23.047 1.00 80.88 95 GLU A O 1
ATOM 772 N N . LEU A 1 96 ? -9.630 3.754 21.695 1.00 76.56 96 LEU A N 1
ATOM 773 C CA . LEU A 1 96 ? -10.543 3.123 22.646 1.00 76.56 96 LEU A CA 1
ATOM 774 C C . LEU A 1 96 ? -9.825 2.573 23.890 1.00 76.56 96 LEU A C 1
ATOM 776 O O . LEU A 1 96 ? -10.416 2.497 24.962 1.00 76.56 96 LEU A O 1
ATOM 780 N N . VAL A 1 97 ? -8.548 2.219 23.759 1.00 73.56 97 VAL A N 1
ATOM 781 C CA . VAL A 1 97 ? -7.733 1.584 24.804 1.00 73.56 97 VAL A CA 1
ATOM 782 C C . VAL A 1 97 ? -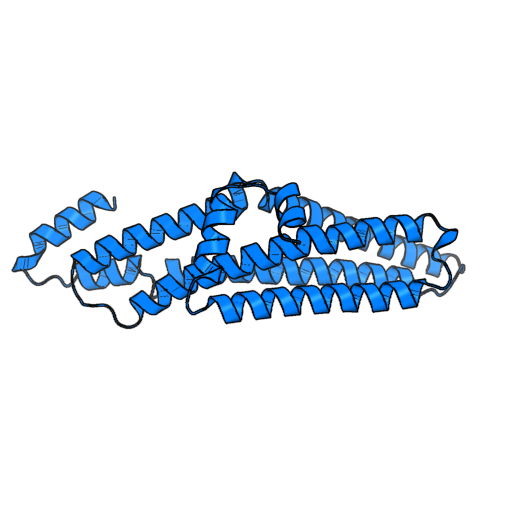6.874 2.603 25.569 1.00 73.56 97 VAL A C 1
ATOM 784 O O . VAL A 1 97 ? -6.340 2.286 26.627 1.00 73.56 97 VAL A O 1
ATOM 787 N N . THR A 1 98 ? -6.758 3.846 25.089 1.00 75.06 98 THR A N 1
ATOM 788 C CA . THR A 1 98 ? -5.955 4.894 25.746 1.00 75.06 98 THR A CA 1
ATOM 789 C C . THR A 1 98 ? -6.492 5.278 27.131 1.00 75.06 98 THR A C 1
ATOM 791 O O . THR A 1 98 ? -5.694 5.583 28.011 1.00 75.06 98 THR A O 1
ATOM 794 N N . ASN A 1 99 ? -7.812 5.224 27.350 1.00 73.31 99 ASN A N 1
ATOM 795 C CA . ASN A 1 99 ? -8.455 5.490 28.646 1.00 73.31 99 ASN A CA 1
ATOM 796 C C . ASN A 1 99 ? -9.594 4.483 28.898 1.00 73.31 99 ASN A C 1
ATOM 798 O O . ASN A 1 99 ? -10.766 4.827 28.725 1.00 73.31 99 ASN A O 1
ATOM 802 N N . PRO A 1 100 ? -9.276 3.230 29.257 1.00 70.94 100 PRO A N 1
ATOM 803 C CA . PRO A 1 100 ? -10.274 2.179 29.318 1.00 70.94 100 PRO A CA 1
ATOM 804 C C . PRO A 1 100 ? -11.105 2.286 30.608 1.00 70.94 100 PRO A C 1
ATOM 806 O O . PRO A 1 100 ? -10.538 2.484 31.689 1.00 70.94 100 PRO A O 1
ATOM 809 N N . PRO A 1 101 ? -12.435 2.097 30.552 1.00 70.31 101 PRO A N 1
ATOM 810 C CA . PRO A 1 101 ? -13.183 1.742 31.746 1.00 70.31 101 PRO A CA 1
ATOM 811 C C . PRO A 1 101 ? -12.638 0.398 32.253 1.00 70.31 101 PRO A C 1
ATOM 813 O O . PRO A 1 101 ? -12.569 -0.579 31.510 1.00 70.31 101 PRO A O 1
ATOM 816 N N . MET A 1 102 ? -12.197 0.352 33.512 1.00 70.31 102 MET A N 1
ATOM 817 C CA . MET A 1 102 ? -11.566 -0.824 34.131 1.00 70.31 102 MET A CA 1
ATOM 818 C C . MET A 1 102 ? -12.596 -1.923 34.461 1.00 70.31 102 MET A C 1
ATOM 820 O O . MET A 1 102 ? -12.728 -2.326 35.613 1.00 70.31 102 MET A O 1
ATOM 824 N N . SER A 1 103 ? -13.358 -2.391 33.469 1.00 75.19 103 SER A N 1
ATOM 825 C CA . SER A 1 103 ? -14.350 -3.461 33.618 1.00 75.19 103 SER A CA 1
ATOM 826 C C . SER A 1 103 ? -13.957 -4.705 32.819 1.00 75.19 103 SER A C 1
ATOM 828 O O . SER A 1 103 ? -13.373 -4.614 31.740 1.00 75.19 103 SER A O 1
ATOM 830 N N . ALA A 1 104 ? -14.281 -5.891 33.344 1.00 67.88 104 ALA A N 1
ATOM 831 C CA . ALA A 1 104 ? -13.996 -7.159 32.667 1.00 67.88 104 ALA A CA 1
ATOM 832 C C . ALA A 1 104 ? -14.730 -7.267 31.317 1.00 67.88 104 ALA A C 1
ATOM 834 O O . ALA A 1 104 ? -14.132 -7.677 30.325 1.00 67.88 104 ALA A O 1
ATOM 835 N N . GLN A 1 105 ? -15.987 -6.810 31.267 1.00 74.00 105 GLN A N 1
ATOM 836 C CA . GLN A 1 105 ? -16.793 -6.794 30.045 1.00 74.00 105 GLN A CA 1
ATOM 837 C C . GLN A 1 105 ? -16.150 -5.941 28.945 1.00 74.00 105 GLN A C 1
ATOM 839 O O . GLN A 1 105 ? -16.082 -6.369 27.799 1.00 74.00 105 GLN A O 1
ATOM 844 N N . PHE A 1 106 ? -15.600 -4.774 29.298 1.00 78.25 106 PHE A N 1
ATOM 845 C CA . PHE A 1 106 ? -14.913 -3.917 28.336 1.00 78.25 106 PHE A CA 1
ATOM 846 C C . PHE A 1 106 ? -13.716 -4.625 27.688 1.00 78.25 106 PHE A C 1
ATOM 848 O O . PHE A 1 106 ? -13.540 -4.551 26.475 1.00 78.25 106 PHE A O 1
ATOM 855 N N . TRP A 1 107 ? -12.898 -5.333 28.473 1.00 69.19 107 TRP A N 1
ATOM 856 C CA . TRP A 1 107 ? -11.733 -6.049 27.944 1.00 69.19 107 TRP A CA 1
ATOM 857 C C . TRP A 1 107 ? -12.115 -7.258 27.087 1.00 69.19 107 TRP A C 1
ATOM 859 O O . TRP A 1 107 ? -11.431 -7.534 26.098 1.00 69.19 107 TRP A O 1
ATOM 869 N N . LEU A 1 108 ? -13.208 -7.945 27.425 1.00 69.69 108 LEU A N 1
ATOM 870 C CA . LEU A 1 108 ? -13.772 -9.019 26.608 1.00 69.69 108 LEU A CA 1
ATOM 871 C C . LEU A 1 108 ? -14.253 -8.468 25.257 1.00 69.69 108 LEU A C 1
ATOM 873 O O . LEU A 1 108 ? -13.791 -8.921 24.208 1.00 69.69 108 LEU A O 1
ATOM 877 N N . ASP A 1 109 ? -15.067 -7.412 25.277 1.00 77.56 109 ASP A N 1
ATOM 878 C CA . ASP A 1 109 ? -15.574 -6.756 24.068 1.00 77.56 109 ASP A CA 1
ATOM 879 C C . ASP A 1 109 ? -14.428 -6.197 23.205 1.00 77.56 109 ASP A C 1
ATOM 881 O O . ASP A 1 109 ? -14.427 -6.350 21.981 1.00 77.56 109 ASP A O 1
ATOM 885 N N . MET A 1 110 ? -13.401 -5.603 23.824 1.00 77.19 110 MET A N 1
ATOM 886 C CA . MET A 1 110 ? -12.220 -5.098 23.115 1.00 77.19 110 MET A CA 1
ATOM 887 C C . MET A 1 110 ? -11.368 -6.205 22.507 1.00 77.19 110 MET A C 1
ATOM 889 O O . MET A 1 110 ? -10.808 -6.018 21.426 1.00 77.19 110 MET A O 1
ATOM 893 N N . THR A 1 111 ? -11.269 -7.359 23.165 1.00 71.81 111 THR A N 1
ATOM 894 C CA . THR A 1 111 ? -10.550 -8.515 22.620 1.00 71.81 111 THR A CA 1
ATOM 895 C C . THR A 1 111 ? -11.271 -9.056 21.386 1.00 71.81 111 THR A C 1
ATOM 897 O O . THR A 1 111 ? -10.629 -9.268 20.355 1.00 71.81 111 THR A O 1
ATOM 900 N N . HIS A 1 112 ? -12.602 -9.172 21.433 1.00 76.44 112 HIS A N 1
ATOM 901 C CA . HIS A 1 112 ? -13.402 -9.540 20.261 1.00 76.44 112 HIS A CA 1
ATOM 902 C C . HIS A 1 112 ? -13.263 -8.526 19.122 1.00 76.44 112 HIS A C 1
ATOM 904 O O . HIS A 1 112 ? -13.022 -8.920 17.982 1.00 76.44 112 HIS A O 1
ATOM 910 N N . GLN A 1 113 ? -13.339 -7.222 19.413 1.00 78.81 113 GLN A N 1
ATOM 911 C CA . GLN A 1 113 ? -13.149 -6.180 18.398 1.00 78.81 113 GLN A CA 1
ATOM 912 C C . GLN A 1 113 ? -11.739 -6.203 17.796 1.00 78.81 113 GLN A C 1
ATOM 914 O O . GLN A 1 113 ? -11.580 -6.000 16.590 1.00 78.81 113 GLN A O 1
ATOM 919 N N . TYR A 1 114 ? -10.713 -6.474 18.606 1.00 76.69 114 TYR A N 1
ATOM 920 C CA . TYR A 1 114 ? -9.338 -6.611 18.136 1.00 76.69 114 TYR A CA 1
ATOM 921 C C . TYR A 1 114 ? -9.181 -7.805 17.186 1.00 76.69 114 TYR A C 1
ATOM 923 O O . TYR A 1 114 ? -8.634 -7.640 16.096 1.00 76.69 114 TYR A O 1
ATOM 931 N N . LEU A 1 115 ? -9.688 -8.983 17.567 1.00 74.75 115 LEU A N 1
ATOM 932 C CA . LEU A 1 115 ? -9.629 -10.189 16.737 1.00 74.75 115 LEU A CA 1
ATOM 933 C C . LEU A 1 115 ? -10.415 -10.017 15.434 1.00 74.75 115 LEU A C 1
ATOM 935 O O . LEU A 1 115 ? -9.873 -10.296 14.368 1.00 74.75 115 LEU A O 1
ATOM 939 N N . ALA A 1 116 ? -11.629 -9.463 15.503 1.00 80.12 116 ALA A N 1
ATOM 940 C CA . ALA A 1 116 ? -12.443 -9.172 14.324 1.00 80.12 116 ALA A CA 1
ATOM 941 C C . ALA A 1 116 ? -11.748 -8.181 13.377 1.00 80.12 116 ALA A C 1
ATOM 943 O O . ALA A 1 116 ? -11.755 -8.358 12.161 1.00 80.12 116 ALA A O 1
ATOM 944 N N . THR A 1 117 ? -11.085 -7.156 13.920 1.00 82.69 117 THR A N 1
ATOM 945 C CA . THR A 1 117 ? -10.324 -6.195 13.109 1.00 82.69 117 THR A CA 1
ATOM 946 C C . THR A 1 117 ? -9.093 -6.839 12.474 1.00 82.69 117 THR A C 1
ATOM 948 O O . THR A 1 117 ? -8.793 -6.576 11.311 1.00 82.69 117 THR A O 1
ATOM 951 N N . ALA A 1 118 ? -8.375 -7.686 13.215 1.00 79.88 118 ALA A N 1
ATOM 952 C CA . ALA A 1 118 ? -7.222 -8.409 12.692 1.00 79.88 118 ALA A CA 1
ATOM 953 C C . ALA A 1 118 ? -7.629 -9.378 11.571 1.00 79.88 118 ALA A C 1
ATOM 955 O O . ALA A 1 118 ? -6.967 -9.416 10.536 1.00 79.88 118 ALA A O 1
ATOM 956 N N . GLU A 1 119 ? -8.736 -10.104 11.744 1.00 79.31 119 GLU A N 1
ATOM 957 C CA . GLU A 1 119 ? -9.289 -10.988 10.718 1.00 79.31 119 GLU A CA 1
ATOM 958 C C . GLU A 1 119 ? -9.779 -10.211 9.492 1.00 79.31 119 GLU A C 1
ATOM 960 O O . GLU A 1 119 ? -9.538 -10.640 8.362 1.00 79.31 119 GLU A O 1
ATOM 965 N N . LEU A 1 120 ? -10.412 -9.050 9.684 1.00 82.94 120 LEU A N 1
ATOM 966 C CA . LEU A 1 120 ? -10.825 -8.185 8.581 1.00 82.94 120 LEU A CA 1
ATOM 967 C C . LEU A 1 120 ? -9.610 -7.698 7.784 1.00 82.94 120 LEU A C 1
ATOM 969 O O . LEU A 1 120 ? -9.602 -7.799 6.561 1.00 82.94 120 LEU A O 1
ATOM 973 N N . ILE A 1 121 ? -8.555 -7.224 8.455 1.00 84.00 121 ILE A N 1
ATOM 974 C CA . ILE A 1 121 ? -7.312 -6.808 7.790 1.00 84.00 121 ILE A CA 1
ATOM 975 C C . ILE A 1 121 ? -6.683 -7.997 7.047 1.00 84.00 121 ILE A C 1
ATOM 977 O O . ILE A 1 121 ? -6.330 -7.863 5.876 1.00 84.00 121 ILE A O 1
ATOM 981 N N . ASP A 1 122 ? -6.579 -9.173 7.670 1.00 81.31 122 ASP A N 1
ATOM 982 C CA . ASP A 1 122 ? -6.033 -10.365 7.006 1.00 81.31 122 ASP A CA 1
ATOM 983 C C . ASP A 1 122 ? -6.887 -10.780 5.794 1.00 81.31 122 ASP A C 1
ATOM 985 O O . ASP A 1 122 ? -6.353 -11.095 4.733 1.00 81.31 122 ASP A O 1
ATOM 989 N N . THR A 1 123 ? -8.212 -10.672 5.893 1.00 81.88 123 THR A N 1
ATOM 990 C CA . THR A 1 123 ? -9.145 -10.936 4.790 1.00 81.88 123 THR A CA 1
ATOM 991 C C . THR A 1 123 ? -8.932 -9.957 3.636 1.00 81.88 123 THR A C 1
ATOM 993 O O . THR A 1 123 ? -8.756 -10.387 2.495 1.00 81.88 123 THR A O 1
ATOM 996 N N . LEU A 1 124 ? -8.854 -8.655 3.928 1.00 82.31 124 LEU A N 1
ATOM 997 C CA . LEU A 1 124 ? -8.649 -7.597 2.936 1.00 82.31 124 LEU A CA 1
ATOM 998 C C . LEU A 1 124 ? -7.305 -7.709 2.202 1.00 82.31 124 LEU A C 1
ATOM 1000 O O . LEU A 1 124 ? -7.238 -7.366 1.022 1.00 82.31 124 LEU A O 1
ATOM 1004 N N . TRP A 1 125 ? -6.249 -8.188 2.868 1.00 81.19 125 TRP A N 1
ATOM 1005 C CA . TRP A 1 125 ? -4.908 -8.306 2.282 1.00 81.19 125 TRP A CA 1
ATOM 1006 C C . TRP A 1 125 ? -4.599 -9.686 1.691 1.00 81.19 125 TRP A C 1
ATOM 1008 O O . TRP A 1 125 ? -3.976 -9.767 0.630 1.00 81.19 125 TRP A O 1
ATOM 1018 N N . ARG A 1 126 ? -4.969 -10.781 2.360 1.00 76.38 126 ARG A N 1
ATOM 1019 C CA . ARG A 1 126 ? -4.619 -12.154 1.953 1.00 76.38 126 ARG A CA 1
ATOM 1020 C C . ARG A 1 126 ? -5.740 -12.866 1.214 1.00 76.38 126 ARG A C 1
ATOM 1022 O O . ARG A 1 126 ? -5.492 -13.356 0.116 1.00 76.38 126 ARG A O 1
ATOM 1029 N N . LYS A 1 127 ? -6.955 -12.918 1.772 1.00 71.56 127 LYS A N 1
ATOM 1030 C CA . LYS A 1 127 ? -8.062 -13.709 1.186 1.00 71.56 127 LYS A CA 1
ATOM 1031 C C . LYS A 1 127 ? -8.546 -13.148 -0.154 1.00 71.56 127 LYS A C 1
ATOM 1033 O O . LYS A 1 127 ? -8.982 -13.900 -1.014 1.00 71.56 127 LYS A O 1
ATOM 1038 N N . THR A 1 128 ? -8.394 -11.846 -0.365 1.00 70.88 128 THR A N 1
ATOM 1039 C CA . THR A 1 128 ? -8.662 -11.180 -1.647 1.00 70.88 128 THR A CA 1
ATOM 1040 C C . THR A 1 128 ? -7.614 -11.449 -2.737 1.00 70.88 128 THR A C 1
ATOM 1042 O O . THR A 1 128 ? -7.791 -11.014 -3.872 1.00 70.88 128 THR A O 1
ATOM 1045 N N . GLY A 1 129 ? -6.487 -12.096 -2.411 1.00 71.81 129 GLY A N 1
ATOM 1046 C CA . GLY A 1 129 ? -5.353 -12.270 -3.326 1.00 71.81 129 GLY A CA 1
ATOM 1047 C C . GLY A 1 129 ? -4.550 -10.988 -3.591 1.00 71.81 129 GLY A C 1
ATOM 1048 O O . GLY A 1 129 ? -3.576 -11.016 -4.347 1.00 71.81 129 GLY A O 1
ATOM 1049 N N . PHE A 1 130 ? -4.910 -9.866 -2.957 1.00 78.31 130 PHE A N 1
ATOM 1050 C CA . PHE A 1 130 ? -4.279 -8.572 -3.208 1.00 78.31 130 PHE A CA 1
ATOM 1051 C C . PHE A 1 130 ? -2.797 -8.554 -2.823 1.00 78.31 130 PHE A C 1
ATOM 1053 O O . PHE A 1 130 ? -1.967 -8.059 -3.581 1.00 78.31 130 PHE A O 1
ATOM 1060 N N . SER A 1 131 ? -2.440 -9.133 -1.674 1.00 78.00 131 SER A N 1
ATOM 1061 C CA . SER A 1 131 ? -1.041 -9.266 -1.246 1.00 78.00 131 SER A CA 1
ATOM 1062 C C . SER A 1 131 ? -0.192 -9.994 -2.287 1.00 78.00 131 SER A C 1
ATOM 1064 O O . SER A 1 131 ? 0.887 -9.514 -2.626 1.00 78.00 131 SER A O 1
ATOM 1066 N N . THR A 1 132 ? -0.699 -11.085 -2.865 1.00 80.19 132 THR A N 1
ATOM 1067 C CA . THR A 1 132 ? -0.025 -11.805 -3.950 1.00 80.19 132 THR A CA 1
ATOM 1068 C C . THR A 1 132 ? 0.152 -10.917 -5.179 1.00 80.19 132 THR A C 1
ATOM 1070 O O . THR A 1 132 ? 1.253 -10.845 -5.722 1.00 80.19 132 THR A O 1
ATOM 1073 N N . ALA A 1 133 ? -0.889 -10.182 -5.586 1.00 81.50 133 ALA A N 1
ATOM 1074 C CA . ALA A 1 133 ? -0.815 -9.253 -6.713 1.00 81.50 133 ALA A CA 1
ATOM 1075 C C . ALA A 1 133 ? 0.230 -8.142 -6.487 1.00 81.50 133 ALA A C 1
ATOM 1077 O O . ALA A 1 133 ? 1.009 -7.830 -7.389 1.00 81.50 133 ALA A O 1
ATOM 1078 N N . VAL A 1 134 ? 0.306 -7.588 -5.273 1.00 82.56 134 VAL A N 1
ATOM 1079 C CA . VAL A 1 134 ? 1.308 -6.577 -4.901 1.00 82.56 134 VAL A CA 1
ATOM 1080 C C . VAL A 1 134 ? 2.721 -7.165 -4.890 1.00 82.56 134 VAL A C 1
ATOM 1082 O O . VAL A 1 134 ? 3.643 -6.533 -5.403 1.00 82.56 134 VAL A O 1
ATOM 1085 N N . CYS A 1 135 ? 2.906 -8.387 -4.383 1.00 84.69 135 CYS A N 1
ATOM 1086 C CA . CYS A 1 135 ? 4.195 -9.081 -4.420 1.00 84.69 135 CYS A CA 1
ATOM 1087 C C . CYS A 1 135 ? 4.670 -9.330 -5.858 1.00 84.69 135 CYS A C 1
ATOM 1089 O O . CYS A 1 135 ? 5.820 -9.031 -6.181 1.00 84.69 135 CYS A O 1
ATOM 1091 N N . VAL A 1 136 ? 3.787 -9.816 -6.738 1.00 85.00 136 VAL A N 1
ATOM 1092 C CA . VAL A 1 136 ? 4.088 -10.005 -8.169 1.00 85.00 136 VAL A CA 1
ATOM 1093 C C . VAL A 1 136 ? 4.439 -8.670 -8.822 1.00 85.00 136 VAL A C 1
ATOM 1095 O O . VAL A 1 136 ? 5.417 -8.576 -9.562 1.00 85.00 136 VAL A O 1
ATOM 1098 N N . PHE A 1 137 ? 3.696 -7.612 -8.502 1.00 84.88 137 PHE A N 1
ATOM 1099 C CA . PHE A 1 137 ? 3.973 -6.270 -8.995 1.00 84.88 137 PHE A CA 1
ATOM 1100 C C . PHE A 1 137 ? 5.342 -5.747 -8.532 1.00 84.88 137 PHE A C 1
ATOM 1102 O O . PHE A 1 137 ? 6.091 -5.190 -9.335 1.00 84.88 137 PHE A O 1
ATOM 1109 N N . PHE A 1 138 ? 5.725 -5.943 -7.268 1.00 86.56 138 PHE A N 1
ATOM 1110 C CA . PHE A 1 138 ? 7.056 -5.563 -6.783 1.00 86.56 138 PHE A CA 1
ATOM 1111 C C . PHE A 1 138 ? 8.165 -6.382 -7.437 1.00 86.56 138 PHE A C 1
ATOM 1113 O O . PHE A 1 138 ? 9.145 -5.794 -7.893 1.00 86.56 138 PHE A O 1
ATOM 1120 N N . ALA A 1 139 ? 7.989 -7.699 -7.565 1.00 86.94 139 ALA A N 1
ATOM 1121 C CA . ALA A 1 139 ? 8.943 -8.564 -8.253 1.00 86.94 139 ALA A CA 1
ATOM 1122 C C . ALA A 1 139 ? 9.149 -8.125 -9.712 1.00 86.94 139 ALA A C 1
ATOM 1124 O O . ALA A 1 139 ? 10.283 -7.984 -10.168 1.00 86.94 139 ALA A O 1
ATOM 1125 N N . PHE A 1 140 ? 8.062 -7.808 -10.420 1.00 85.00 140 PHE A N 1
ATOM 1126 C CA . PHE A 1 140 ? 8.117 -7.290 -11.784 1.00 85.00 140 PHE A CA 1
ATOM 1127 C C . PHE A 1 140 ? 8.839 -5.936 -11.871 1.00 85.00 140 PHE A C 1
ATOM 1129 O O . PHE A 1 140 ? 9.646 -5.717 -12.776 1.00 85.00 140 PHE A O 1
ATOM 1136 N N . ASN A 1 141 ? 8.603 -5.017 -10.929 1.00 85.00 141 ASN A N 1
ATOM 1137 C CA . ASN A 1 141 ? 9.320 -3.737 -10.901 1.00 85.00 141 ASN A CA 1
ATOM 1138 C C . ASN A 1 141 ? 10.813 -3.913 -10.580 1.00 85.00 141 ASN A C 1
ATOM 1140 O O . ASN A 1 141 ? 11.632 -3.234 -11.196 1.00 85.00 141 ASN A O 1
ATOM 1144 N N . MET A 1 142 ? 11.183 -4.838 -9.686 1.00 87.12 142 MET A N 1
ATOM 1145 C CA . MET A 1 142 ? 12.589 -5.164 -9.411 1.00 87.12 142 MET A CA 1
ATOM 1146 C C . MET A 1 142 ? 13.284 -5.775 -10.630 1.00 87.12 142 MET A C 1
ATOM 1148 O O . MET A 1 142 ? 14.390 -5.355 -10.970 1.00 87.12 142 MET A O 1
ATOM 1152 N N . LEU A 1 143 ? 12.626 -6.707 -11.325 1.00 87.56 143 LEU A N 1
ATOM 1153 C CA . LEU A 1 143 ? 13.153 -7.292 -12.557 1.00 87.56 143 LEU A CA 1
ATOM 1154 C C . LEU A 1 143 ? 13.376 -6.214 -13.624 1.00 87.56 143 LEU A C 1
ATOM 1156 O O . LEU A 1 143 ? 14.453 -6.138 -14.209 1.00 87.56 143 LEU A O 1
ATOM 1160 N N . ASN A 1 144 ? 12.402 -5.324 -13.829 1.00 83.12 144 ASN A N 1
ATOM 1161 C CA . ASN A 1 144 ? 12.557 -4.207 -14.762 1.00 83.12 144 ASN A CA 1
ATOM 1162 C C . ASN A 1 144 ? 13.685 -3.255 -14.356 1.00 83.12 144 ASN A C 1
ATOM 1164 O O . ASN A 1 144 ? 14.410 -2.774 -15.222 1.00 83.12 144 ASN A O 1
ATOM 1168 N N . ALA A 1 145 ? 13.855 -2.979 -13.059 1.00 84.81 145 ALA A N 1
ATOM 1169 C CA . ALA A 1 145 ? 14.972 -2.171 -12.579 1.00 84.81 145 ALA A CA 1
ATOM 1170 C C . ALA A 1 145 ? 16.316 -2.807 -12.961 1.00 84.81 145 ALA A C 1
ATOM 1172 O O . ALA A 1 145 ? 17.188 -2.120 -13.489 1.00 84.81 145 ALA A O 1
ATOM 1173 N N . ALA A 1 146 ? 16.454 -4.121 -12.763 1.00 86.38 146 ALA A N 1
ATOM 1174 C CA . ALA A 1 146 ? 17.654 -4.865 -13.129 1.00 86.38 146 ALA A CA 1
ATOM 1175 C C . ALA A 1 146 ? 17.912 -4.837 -14.645 1.00 86.38 146 ALA A C 1
ATOM 1177 O O . ALA A 1 146 ? 19.033 -4.556 -15.065 1.00 86.38 146 ALA A O 1
ATOM 1178 N N . VAL A 1 147 ? 16.874 -5.048 -15.463 1.00 84.12 147 VAL A N 1
ATOM 1179 C CA . VAL A 1 147 ? 16.971 -4.979 -16.930 1.00 84.12 147 VAL A CA 1
ATOM 1180 C C . VAL A 1 147 ? 17.398 -3.583 -17.389 1.00 84.12 147 VAL A C 1
ATOM 1182 O O . VAL A 1 147 ? 18.327 -3.463 -18.182 1.00 84.12 147 VAL A O 1
ATOM 1185 N N . PHE A 1 148 ? 16.793 -2.513 -16.865 1.00 82.44 148 PHE A N 1
ATOM 1186 C CA . PHE A 1 148 ? 17.175 -1.146 -17.234 1.00 82.44 148 PHE A CA 1
ATOM 1187 C C . PHE A 1 148 ? 18.586 -0.772 -16.771 1.00 82.44 148 PHE A C 1
ATOM 1189 O O . PHE A 1 148 ? 19.294 -0.082 -17.503 1.00 82.44 148 PHE A O 1
ATOM 1196 N N . CYS A 1 149 ? 19.025 -1.254 -15.606 1.00 84.12 149 CYS A N 1
ATOM 1197 C CA . CYS A 1 149 ? 20.416 -1.118 -15.177 1.00 84.12 149 CYS A CA 1
ATOM 1198 C C . CYS A 1 149 ? 21.370 -1.837 -16.138 1.00 84.12 149 CYS A C 1
ATOM 1200 O O . CYS A 1 149 ? 22.344 -1.234 -16.581 1.00 84.12 149 CYS A O 1
ATOM 1202 N N . ALA A 1 150 ? 21.082 -3.091 -16.504 1.00 84.25 150 ALA A N 1
ATOM 1203 C CA . ALA A 1 150 ? 21.911 -3.866 -17.427 1.00 84.25 150 ALA A CA 1
ATOM 1204 C C . ALA A 1 150 ? 21.989 -3.209 -18.814 1.00 84.25 150 ALA A C 1
ATOM 1206 O O . ALA A 1 150 ? 23.076 -3.081 -19.373 1.00 84.25 150 ALA A O 1
ATOM 1207 N N . LEU A 1 151 ? 20.860 -2.716 -19.333 1.00 79.38 151 LEU A N 1
ATOM 1208 C CA . LEU A 1 151 ? 20.805 -1.953 -20.582 1.00 79.38 151 LEU A CA 1
ATOM 1209 C C . LEU A 1 151 ? 21.595 -0.641 -20.492 1.00 79.38 151 LEU A C 1
ATOM 1211 O O . LEU A 1 151 ? 22.298 -0.289 -21.435 1.00 79.38 151 LEU A O 1
ATOM 1215 N N . GLY A 1 152 ? 21.513 0.069 -19.363 1.00 78.44 152 GLY A N 1
ATOM 1216 C CA . GLY A 1 152 ? 22.292 1.285 -19.125 1.00 78.44 152 GLY A CA 1
ATOM 1217 C C . GLY A 1 152 ? 23.801 1.026 -19.117 1.00 78.44 152 GLY A C 1
ATOM 1218 O O . GLY A 1 152 ? 24.556 1.775 -19.733 1.00 78.44 152 GLY A O 1
ATOM 1219 N N . VAL A 1 153 ? 24.237 -0.060 -18.471 1.00 82.81 153 VAL A N 1
ATOM 1220 C CA . VAL A 1 153 ? 25.649 -0.477 -18.435 1.00 82.81 153 VAL A CA 1
ATOM 1221 C C . VAL A 1 153 ? 26.130 -0.921 -19.816 1.00 82.81 153 VAL A C 1
ATOM 1223 O O . VAL A 1 153 ? 27.190 -0.483 -20.256 1.00 82.81 153 VAL A O 1
ATOM 1226 N N . ALA A 1 154 ? 25.346 -1.738 -20.525 1.00 80.12 154 ALA A N 1
ATOM 1227 C CA . ALA A 1 154 ? 25.677 -2.177 -21.878 1.00 80.12 154 ALA A CA 1
ATOM 1228 C C . ALA A 1 154 ? 25.788 -0.982 -22.841 1.00 80.12 154 ALA A C 1
ATOM 1230 O O . ALA A 1 154 ? 26.783 -0.855 -23.549 1.00 80.12 154 ALA A O 1
ATOM 1231 N N . GLY A 1 155 ? 24.829 -0.051 -22.819 1.00 74.50 155 GLY A N 1
ATOM 1232 C CA . GLY A 1 155 ? 24.874 1.159 -23.649 1.00 74.50 155 GLY A CA 1
ATOM 1233 C C . GLY A 1 155 ? 26.106 2.032 -23.377 1.00 74.50 155 GLY A C 1
ATOM 1234 O O . GLY A 1 155 ? 26.748 2.503 -24.316 1.00 74.50 155 GLY A O 1
ATOM 1235 N N . ALA A 1 156 ? 26.494 2.177 -22.105 1.00 73.81 156 ALA A N 1
ATOM 1236 C CA . ALA A 1 156 ? 27.707 2.899 -21.722 1.00 73.81 156 ALA A CA 1
ATOM 1237 C C . ALA A 1 156 ? 28.993 2.208 -22.215 1.00 73.81 156 ALA A C 1
ATOM 1239 O O . ALA A 1 156 ? 29.923 2.888 -22.643 1.00 73.81 156 ALA A O 1
ATOM 1240 N N . ALA A 1 157 ? 29.041 0.872 -22.190 1.00 73.44 157 ALA A N 1
ATOM 1241 C CA . ALA A 1 157 ? 30.203 0.094 -22.617 1.00 73.44 157 ALA A CA 1
ATOM 1242 C C . ALA A 1 157 ? 30.421 0.106 -24.142 1.00 73.44 157 ALA A C 1
ATOM 1244 O O . ALA A 1 157 ? 31.564 0.110 -24.593 1.00 73.44 157 ALA A O 1
ATOM 1245 N N . TYR A 1 158 ? 29.347 0.145 -24.939 1.00 72.75 158 TYR A N 1
ATOM 1246 C CA . TYR A 1 158 ? 29.421 0.104 -26.409 1.00 72.75 158 TYR A CA 1
ATOM 1247 C C . TYR A 1 158 ? 29.438 1.490 -27.080 1.00 72.75 158 TYR A C 1
ATOM 1249 O O . TYR A 1 158 ? 29.318 1.589 -28.299 1.00 72.75 158 TYR A O 1
ATOM 1257 N N . GLY A 1 159 ? 29.578 2.579 -26.312 1.00 62.06 159 GLY A N 1
ATOM 1258 C CA . GLY A 1 159 ? 29.724 3.943 -26.847 1.00 62.06 159 GLY A CA 1
ATOM 1259 C C . GLY A 1 159 ? 28.485 4.492 -27.569 1.00 62.06 159 GLY A C 1
ATOM 1260 O O . GLY A 1 159 ? 28.516 5.593 -28.118 1.00 62.06 159 GLY A O 1
ATOM 1261 N N . HIS A 1 160 ? 27.378 3.749 -27.571 1.00 53.59 160 HIS A N 1
ATOM 1262 C CA . HIS A 1 160 ? 26.098 4.182 -28.107 1.00 53.59 160 HIS A CA 1
ATOM 1263 C C . HIS A 1 160 ? 25.262 4.774 -26.973 1.00 53.59 160 HIS A C 1
ATOM 1265 O O . HIS A 1 160 ? 24.511 4.094 -26.284 1.00 53.59 160 HIS A O 1
ATOM 1271 N N . VAL A 1 161 ? 25.372 6.100 -26.866 1.00 51.72 161 VAL A N 1
ATOM 1272 C CA . VAL A 1 161 ? 24.473 7.005 -26.141 1.00 51.72 161 VAL A CA 1
ATOM 1273 C C . VAL A 1 161 ? 24.681 7.062 -24.617 1.00 51.72 161 VAL A C 1
ATOM 1275 O O . VAL A 1 161 ? 24.285 6.186 -23.852 1.00 51.72 161 VAL A O 1
ATOM 1278 N N . SER A 1 162 ? 25.182 8.216 -24.158 1.00 50.69 162 SER A N 1
ATOM 1279 C CA . SER A 1 162 ? 25.216 8.663 -22.758 1.00 50.69 162 SER A CA 1
ATOM 1280 C C . SER A 1 162 ? 23.818 9.026 -22.226 1.00 50.69 162 SER A C 1
ATOM 1282 O O . SER A 1 162 ? 23.587 10.111 -21.683 1.00 50.69 162 SER A O 1
ATOM 1284 N N . THR A 1 163 ? 22.818 8.176 -22.426 1.00 62.53 163 THR A N 1
ATOM 1285 C CA . THR A 1 163 ? 21.492 8.442 -21.871 1.00 62.53 163 THR A CA 1
ATOM 1286 C C . THR A 1 163 ? 21.463 7.946 -20.438 1.00 62.53 163 THR A C 1
ATOM 1288 O O . THR A 1 163 ? 21.350 6.757 -20.193 1.00 62.53 163 THR A O 1
ATOM 1291 N N . TRP A 1 164 ? 21.475 8.870 -19.480 1.00 71.06 164 TRP A N 1
ATOM 1292 C CA . TRP A 1 164 ? 21.170 8.638 -18.058 1.00 71.06 164 TRP A CA 1
ATOM 1293 C C . TRP A 1 164 ? 19.756 8.057 -17.818 1.00 71.06 164 TRP A C 1
ATOM 1295 O O . TRP A 1 164 ? 19.394 7.697 -16.699 1.00 71.06 164 TRP A O 1
ATOM 1305 N N . ARG A 1 165 ? 18.938 7.963 -18.873 1.00 72.75 165 ARG A N 1
ATOM 1306 C CA . ARG A 1 165 ? 17.524 7.577 -18.834 1.00 72.75 165 ARG A CA 1
ATOM 1307 C C . ARG A 1 165 ? 17.264 6.160 -18.304 1.00 72.75 165 ARG A C 1
ATOM 1309 O O . ARG A 1 165 ? 16.414 6.056 -17.423 1.00 72.75 165 ARG A O 1
ATOM 1316 N N . PRO A 1 166 ? 17.964 5.087 -18.736 1.00 75.31 166 PRO A N 1
ATOM 1317 C CA . PRO A 1 166 ? 17.741 3.747 -18.191 1.00 75.31 166 PRO A CA 1
ATOM 1318 C C . PRO A 1 166 ? 18.039 3.690 -16.689 1.00 75.31 166 PRO A C 1
ATOM 1320 O O . PRO A 1 166 ? 17.266 3.111 -15.931 1.00 75.31 166 PRO A O 1
ATOM 1323 N N . PHE A 1 167 ? 19.088 4.386 -16.232 1.00 79.25 167 PHE A N 1
ATOM 1324 C CA . PHE A 1 167 ? 19.409 4.500 -14.808 1.00 79.25 167 PHE A CA 1
ATOM 1325 C C . PHE A 1 167 ? 18.321 5.243 -14.027 1.00 79.25 167 PHE A C 1
ATOM 1327 O O . PHE A 1 167 ? 17.900 4.787 -12.966 1.00 79.25 167 PHE A O 1
ATOM 1334 N N . PHE A 1 168 ? 17.801 6.349 -14.563 1.00 80.06 168 PHE A N 1
ATOM 1335 C CA . PHE A 1 168 ? 16.693 7.073 -13.937 1.00 80.06 168 PHE A CA 1
ATOM 1336 C C . PHE A 1 168 ? 15.402 6.250 -13.883 1.00 80.06 168 PHE A C 1
ATOM 1338 O O . PHE A 1 168 ? 14.688 6.265 -12.877 1.00 80.06 168 PHE A O 1
ATOM 1345 N N . TRP A 1 169 ? 15.103 5.490 -14.937 1.00 78.00 169 TRP A N 1
ATOM 1346 C CA . TRP A 1 169 ? 13.966 4.577 -14.946 1.00 78.00 169 TRP A CA 1
ATOM 1347 C C . TRP A 1 169 ? 14.132 3.466 -13.914 1.00 78.00 169 TRP A C 1
ATOM 1349 O O . TRP A 1 169 ? 13.207 3.255 -13.129 1.00 78.00 169 TRP A O 1
ATOM 1359 N N . ALA A 1 170 ? 15.302 2.829 -13.841 1.00 81.62 170 ALA A N 1
ATOM 1360 C CA . ALA A 1 170 ? 15.611 1.831 -12.821 1.00 81.62 170 ALA A CA 1
ATOM 1361 C C . ALA A 1 170 ? 15.478 2.400 -11.399 1.00 81.62 170 ALA A C 1
ATOM 1363 O O . ALA A 1 170 ? 14.844 1.786 -10.541 1.00 81.62 170 ALA A O 1
ATOM 1364 N N . PHE A 1 171 ? 15.983 3.613 -11.162 1.00 84.12 171 PHE A N 1
ATOM 1365 C CA . PHE A 1 171 ? 15.860 4.292 -9.874 1.00 84.12 171 PHE A CA 1
ATOM 1366 C C . PHE A 1 171 ? 14.396 4.547 -9.483 1.00 84.12 171 PHE A C 1
ATOM 1368 O O . PHE A 1 171 ? 13.996 4.284 -8.350 1.00 84.12 171 PHE A O 1
ATOM 1375 N N . ASN A 1 172 ? 13.557 4.985 -10.425 1.00 82.12 172 ASN A N 1
ATOM 1376 C CA . ASN A 1 172 ? 12.124 5.169 -10.180 1.00 82.12 172 ASN A CA 1
ATOM 1377 C C . ASN A 1 172 ? 11.421 3.836 -9.851 1.00 82.12 172 ASN A C 1
ATOM 1379 O O . ASN A 1 172 ? 10.544 3.813 -8.989 1.00 82.12 172 ASN A O 1
ATOM 1383 N N . GLN A 1 173 ? 11.814 2.723 -10.485 1.00 82.00 173 GLN A N 1
ATOM 1384 C CA . GLN A 1 173 ? 11.293 1.396 -10.121 1.00 82.00 173 GLN A CA 1
ATOM 1385 C C . GLN A 1 173 ? 11.652 1.024 -8.683 1.00 82.00 173 GLN A C 1
ATOM 1387 O O . GLN A 1 173 ? 10.782 0.609 -7.917 1.00 82.00 173 GLN A O 1
ATOM 1392 N N . LEU A 1 174 ? 12.917 1.223 -8.306 1.00 85.06 174 LEU A N 1
ATOM 1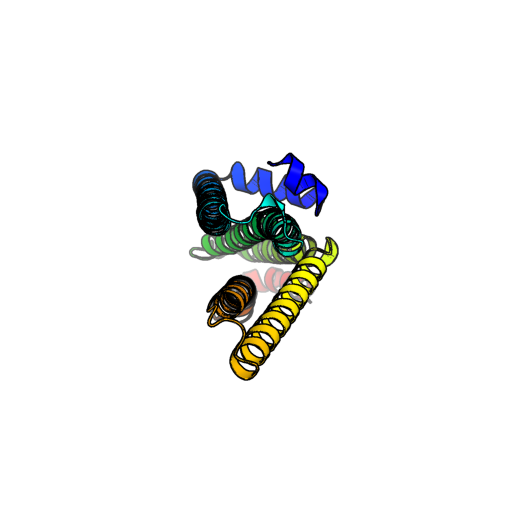393 C CA . LEU A 1 174 ? 13.393 0.947 -6.955 1.00 85.06 174 LEU A CA 1
ATOM 1394 C C . LEU A 1 174 ? 12.665 1.805 -5.922 1.00 85.06 174 LEU A C 1
ATOM 1396 O O . LEU A 1 174 ? 12.228 1.277 -4.907 1.00 85.06 174 LEU A O 1
ATOM 1400 N N . LEU A 1 175 ? 12.447 3.094 -6.197 1.00 85.38 175 LEU A N 1
ATOM 1401 C CA . LEU A 1 175 ? 11.683 3.968 -5.306 1.00 85.38 175 LEU A CA 1
ATOM 1402 C C . LEU A 1 175 ? 10.247 3.481 -5.084 1.00 85.38 175 LEU A C 1
ATOM 1404 O O . LEU A 1 175 ? 9.782 3.484 -3.947 1.00 85.38 175 LEU A O 1
ATOM 1408 N N . VAL A 1 176 ? 9.542 3.049 -6.135 1.00 83.56 176 VAL A N 1
ATOM 1409 C CA . VAL A 1 176 ? 8.171 2.518 -5.999 1.00 83.56 176 VAL A CA 1
ATOM 1410 C C . VAL A 1 176 ? 8.156 1.275 -5.107 1.00 83.56 176 VAL A C 1
ATOM 1412 O O . VAL A 1 176 ? 7.310 1.178 -4.217 1.00 83.56 176 VAL A O 1
ATOM 1415 N N . VAL A 1 177 ? 9.109 0.359 -5.301 1.00 86.31 177 VAL A N 1
ATOM 1416 C CA . VAL A 1 177 ? 9.242 -0.849 -4.474 1.00 86.31 177 VAL A CA 1
ATOM 1417 C C . VAL A 1 177 ? 9.585 -0.488 -3.027 1.00 86.31 177 VAL A C 1
ATOM 1419 O O . VAL A 1 177 ? 8.932 -0.978 -2.112 1.00 86.31 177 VAL A O 1
ATOM 1422 N N . LEU A 1 178 ? 10.548 0.410 -2.801 1.00 86.69 178 LEU A N 1
ATOM 1423 C CA . LEU A 1 178 ? 10.963 0.836 -1.461 1.00 86.69 178 LEU A CA 1
ATOM 1424 C C . LEU A 1 178 ? 9.825 1.508 -0.687 1.00 86.69 178 LEU A C 1
ATOM 1426 O O . LEU A 1 178 ? 9.602 1.175 0.475 1.00 86.69 178 LEU A O 1
ATOM 1430 N N . VAL A 1 179 ? 9.071 2.411 -1.322 1.00 84.81 179 VAL A N 1
ATOM 1431 C CA . VAL A 1 179 ? 7.901 3.052 -0.699 1.00 84.81 179 VAL A CA 1
ATOM 1432 C C . VAL A 1 179 ? 6.821 2.017 -0.383 1.00 84.81 179 VAL A C 1
ATOM 1434 O O . VAL A 1 179 ? 6.251 2.037 0.706 1.00 84.81 179 VAL A O 1
ATOM 1437 N N . GLY A 1 180 ? 6.556 1.087 -1.302 1.00 83.44 180 GLY A N 1
ATOM 1438 C CA . GLY A 1 180 ? 5.589 0.013 -1.090 1.00 83.44 180 GLY A CA 1
ATOM 1439 C C . GLY A 1 180 ? 5.963 -0.908 0.077 1.00 83.44 180 GLY A C 1
ATOM 1440 O O . GLY A 1 180 ? 5.137 -1.159 0.957 1.00 83.44 180 GLY A O 1
ATOM 1441 N N . LEU A 1 181 ? 7.225 -1.344 0.130 1.00 85.81 181 LEU A N 1
ATOM 1442 C CA . LEU A 1 181 ? 7.770 -2.150 1.224 1.00 85.81 181 LEU A CA 1
ATOM 1443 C C . LEU A 1 181 ? 7.750 -1.396 2.553 1.00 85.81 181 LEU A C 1
ATOM 1445 O O . LEU A 1 181 ? 7.384 -1.981 3.567 1.00 85.81 181 LEU A O 1
ATOM 1449 N N . TYR A 1 182 ? 8.080 -0.102 2.557 1.00 87.62 182 TYR A N 1
ATOM 1450 C CA . TYR A 1 182 ? 7.991 0.737 3.751 1.00 87.62 182 TYR A CA 1
ATOM 1451 C C . TYR A 1 182 ? 6.562 0.786 4.304 1.00 87.62 182 TYR A C 1
ATOM 1453 O O . TYR A 1 182 ? 6.355 0.596 5.501 1.00 87.62 182 TYR A O 1
ATOM 1461 N N . LEU A 1 183 ? 5.561 0.987 3.442 1.00 83.00 183 LEU A N 1
ATOM 1462 C CA . LEU A 1 183 ? 4.157 1.032 3.855 1.00 83.00 183 LEU A CA 1
ATOM 1463 C C . LEU A 1 183 ? 3.667 -0.330 4.374 1.00 83.00 183 LEU A C 1
ATOM 1465 O O . LEU A 1 183 ? 2.991 -0.378 5.402 1.00 83.00 183 LEU A O 1
ATOM 1469 N N . MET A 1 184 ? 4.058 -1.435 3.729 1.00 81.19 184 MET A N 1
ATOM 1470 C CA . MET A 1 184 ? 3.779 -2.788 4.231 1.00 81.19 184 MET A CA 1
ATOM 1471 C C . MET A 1 184 ? 4.459 -3.055 5.580 1.00 81.19 184 MET A C 1
ATOM 1473 O O . MET A 1 184 ? 3.824 -3.565 6.504 1.00 81.19 184 MET A O 1
ATOM 1477 N N . ALA A 1 185 ? 5.730 -2.673 5.722 1.00 81.69 185 ALA A N 1
ATOM 1478 C CA . ALA A 1 185 ? 6.472 -2.798 6.970 1.00 81.69 185 ALA A CA 1
ATOM 1479 C C . ALA A 1 185 ? 5.852 -1.944 8.081 1.00 81.69 185 ALA A C 1
ATOM 1481 O O . ALA A 1 185 ? 5.825 -2.381 9.227 1.00 81.69 185 ALA A O 1
ATOM 1482 N N . ASN A 1 186 ? 5.300 -0.772 7.754 1.00 80.88 186 ASN A N 1
ATOM 1483 C CA . ASN A 1 186 ? 4.599 0.077 8.710 1.00 80.88 186 ASN A CA 1
ATOM 1484 C C . ASN A 1 186 ? 3.283 -0.551 9.197 1.00 80.88 186 ASN A C 1
ATOM 1486 O O . ASN A 1 186 ? 2.981 -0.493 10.387 1.00 80.88 186 ASN A O 1
ATOM 1490 N N . ILE A 1 187 ? 2.513 -1.205 8.318 1.00 74.25 187 ILE A N 1
ATOM 1491 C CA . ILE A 1 187 ? 1.343 -1.992 8.750 1.00 74.25 187 ILE A CA 1
ATOM 1492 C C . ILE A 1 187 ? 1.808 -3.111 9.679 1.00 74.25 187 ILE A C 1
ATOM 1494 O O . ILE A 1 187 ? 1.294 -3.247 10.787 1.00 74.25 187 ILE A O 1
ATOM 1498 N N . HIS A 1 188 ? 2.819 -3.881 9.265 1.00 74.00 188 HIS A N 1
ATOM 1499 C CA . HIS A 1 188 ? 3.315 -4.998 10.059 1.00 74.00 188 HIS A CA 1
ATOM 1500 C C . HIS A 1 188 ? 3.852 -4.546 11.422 1.00 74.00 188 HIS A C 1
ATOM 1502 O O . HIS A 1 188 ? 3.536 -5.168 12.433 1.00 74.00 188 HIS A O 1
ATOM 1508 N N . SER A 1 189 ? 4.612 -3.450 11.479 1.00 70.75 189 SER A N 1
ATOM 1509 C CA . SER A 1 189 ? 5.125 -2.889 12.728 1.00 70.75 189 SER A CA 1
ATOM 1510 C C . SER A 1 189 ? 3.987 -2.378 13.606 1.00 70.75 189 SER A C 1
ATOM 1512 O O . SER A 1 189 ? 3.980 -2.671 14.797 1.00 70.75 189 SER A O 1
ATOM 1514 N N . THR A 1 190 ? 2.981 -1.708 13.039 1.00 66.56 190 THR A N 1
ATOM 1515 C CA . THR A 1 190 ? 1.813 -1.225 13.784 1.00 66.56 190 THR A CA 1
ATOM 1516 C C . THR A 1 190 ? 0.996 -2.393 14.341 1.00 66.56 190 THR A C 1
ATOM 1518 O O . THR A 1 190 ? 0.570 -2.338 15.491 1.00 66.56 190 THR A O 1
ATOM 1521 N N . CYS A 1 191 ? 0.836 -3.485 13.592 1.00 64.81 191 CYS A N 1
ATOM 1522 C CA . CYS A 1 191 ? 0.163 -4.695 14.067 1.00 64.81 191 CYS A CA 1
ATOM 1523 C C . CYS A 1 191 ? 1.005 -5.477 15.101 1.00 64.81 191 CYS A C 1
ATOM 1525 O O . CYS A 1 191 ? 0.473 -5.923 16.114 1.00 64.81 191 CYS A O 1
ATOM 1527 N N . SER A 1 192 ? 2.318 -5.628 14.880 1.00 55.59 192 SER A N 1
ATOM 1528 C CA . SER A 1 192 ? 3.237 -6.452 15.690 1.00 55.59 192 SER A CA 1
ATOM 1529 C C . SER A 1 192 ? 3.690 -5.761 16.983 1.00 55.59 192 SER A C 1
ATOM 1531 O O . SER A 1 192 ? 3.584 -6.337 18.070 1.00 55.59 192 SER A O 1
ATOM 1533 N N . SER A 1 193 ? 4.097 -4.488 16.904 1.00 47.72 193 SER A N 1
ATOM 1534 C CA . SER A 1 193 ? 4.422 -3.642 18.067 1.00 47.72 193 SER A CA 1
ATOM 1535 C C . SER A 1 193 ? 3.254 -3.587 19.049 1.00 47.72 193 SER A C 1
ATOM 1537 O O . SER A 1 193 ? 3.444 -3.667 20.262 1.00 47.72 193 SER A O 1
ATOM 1539 N N . LYS A 1 194 ? 2.024 -3.547 18.529 1.00 52.09 194 LYS A N 1
ATOM 1540 C CA . LYS A 1 194 ? 0.805 -3.505 19.339 1.00 52.09 194 LYS A CA 1
ATOM 1541 C C . LYS A 1 194 ? 0.310 -4.887 19.777 1.00 52.09 194 LYS A C 1
ATOM 1543 O O . LYS A 1 194 ? -0.539 -4.943 20.653 1.00 52.09 194 LYS A O 1
ATOM 1548 N N . ARG A 1 195 ? 0.853 -5.993 19.254 1.00 47.25 195 ARG A N 1
ATOM 1549 C CA . ARG A 1 195 ? 0.590 -7.355 19.762 1.00 47.25 195 ARG A CA 1
ATOM 1550 C C . ARG A 1 195 ? 1.528 -7.722 20.918 1.00 47.25 195 ARG A C 1
ATOM 1552 O O . ARG A 1 195 ? 1.070 -8.308 21.897 1.00 47.25 195 ARG A O 1
ATOM 1559 N N . ASN A 1 196 ? 2.794 -7.292 20.855 1.00 43.69 196 ASN A N 1
ATOM 1560 C CA . ASN A 1 196 ? 3.845 -7.646 21.827 1.00 43.69 196 ASN A CA 1
ATOM 1561 C C . ASN A 1 196 ? 4.240 -6.510 22.804 1.00 43.69 196 ASN A C 1
ATOM 1563 O O . ASN A 1 196 ? 4.929 -6.748 23.802 1.00 43.69 196 ASN A O 1
ATOM 1567 N N . GLY A 1 197 ? 3.813 -5.269 22.555 1.00 48.72 197 GLY A N 1
ATOM 1568 C CA . GLY A 1 197 ? 4.134 -4.100 23.381 1.00 48.72 197 GLY A CA 1
ATOM 1569 C C . GLY A 1 197 ? 3.447 -4.093 24.751 1.00 48.72 197 GLY A C 1
ATOM 1570 O O . GLY A 1 197 ? 2.458 -4.789 24.972 1.00 48.72 197 GLY A O 1
ATOM 1571 N N . LYS A 1 198 ? 3.953 -3.273 25.688 1.00 47.09 198 LYS A N 1
ATOM 1572 C CA . LYS A 1 198 ? 3.351 -3.066 27.028 1.00 47.09 198 LYS A CA 1
ATOM 1573 C C . LYS A 1 198 ? 1.884 -2.600 26.966 1.00 47.09 198 LYS A C 1
ATOM 1575 O O . LYS A 1 198 ? 1.132 -2.895 27.883 1.00 47.09 198 LYS A O 1
ATOM 1580 N N . ASN A 1 199 ? 1.491 -1.968 25.856 1.00 48.91 199 ASN A N 1
ATOM 1581 C CA . ASN A 1 199 ? 0.141 -1.462 25.589 1.00 48.91 199 ASN A CA 1
ATOM 1582 C C . ASN A 1 199 ? -0.673 -2.356 24.635 1.00 48.91 199 ASN A C 1
ATOM 1584 O O . ASN A 1 199 ? -1.633 -1.895 24.025 1.00 48.91 199 ASN A O 1
ATOM 1588 N N . SER A 1 200 ? -0.263 -3.613 24.438 1.00 50.88 200 SER A N 1
ATOM 1589 C CA . SER A 1 200 ? -1.069 -4.583 23.694 1.00 50.88 200 SER A CA 1
ATOM 1590 C C . SER A 1 200 ? -2.385 -4.825 24.420 1.00 50.88 200 SER A C 1
ATOM 1592 O O . SER A 1 200 ? -2.355 -5.062 25.624 1.00 50.88 200 SER A O 1
ATOM 1594 N N . VAL A 1 201 ? -3.516 -4.807 23.706 1.00 57.41 201 VAL A N 1
ATOM 1595 C CA . VAL A 1 201 ? -4.851 -5.066 24.283 1.00 57.41 201 VAL A CA 1
ATOM 1596 C C . VAL A 1 201 ? -4.859 -6.397 25.026 1.00 57.41 201 VAL A C 1
ATOM 1598 O O . VAL A 1 201 ? -5.317 -6.463 26.157 1.00 57.41 201 VAL A O 1
ATOM 1601 N N . LEU A 1 202 ? -4.233 -7.428 24.452 1.00 58.84 202 LEU A N 1
ATOM 1602 C CA . LEU A 1 202 ? -4.106 -8.749 25.072 1.00 58.84 202 LEU A CA 1
ATOM 1603 C C . LEU A 1 202 ? -3.221 -8.719 26.326 1.00 58.84 202 LEU A C 1
ATOM 1605 O O . LEU A 1 202 ? -3.487 -9.414 27.305 1.00 58.84 202 LEU A O 1
ATOM 1609 N N . ARG A 1 203 ? -2.164 -7.900 26.327 1.00 60.22 203 ARG A N 1
ATOM 1610 C CA . ARG A 1 203 ? -1.265 -7.759 27.480 1.00 60.22 203 ARG A CA 1
ATOM 1611 C C . ARG A 1 203 ? -1.881 -6.915 28.592 1.00 60.22 203 ARG A C 1
ATOM 1613 O O . ARG A 1 203 ? -1.697 -7.257 29.754 1.00 60.22 203 ARG A O 1
ATOM 1620 N N . GLN A 1 204 ? -2.594 -5.845 28.255 1.00 58.94 204 GLN A N 1
ATOM 1621 C CA . GLN A 1 204 ? -3.316 -5.002 29.204 1.00 58.94 204 GLN A CA 1
ATOM 1622 C C . GLN A 1 204 ? -4.517 -5.747 29.782 1.00 58.94 204 GLN A C 1
ATOM 1624 O O . GLN A 1 204 ? -4.658 -5.764 31.000 1.00 58.94 204 GLN A O 1
ATOM 1629 N N . ALA A 1 205 ? -5.280 -6.471 28.956 1.00 59.38 205 ALA A N 1
ATOM 1630 C CA . ALA A 1 205 ? -6.288 -7.416 29.423 1.00 59.38 205 ALA A CA 1
ATOM 1631 C C . ALA A 1 205 ? -5.654 -8.413 30.400 1.00 59.38 205 ALA A C 1
ATOM 1633 O O . ALA A 1 205 ? -6.063 -8.477 31.548 1.00 59.38 205 ALA A O 1
ATOM 1634 N N . ARG A 1 206 ? -4.549 -9.082 30.040 1.00 59.66 206 ARG A N 1
ATOM 1635 C CA . ARG A 1 206 ? -3.840 -9.995 30.957 1.00 59.66 206 ARG A CA 1
ATOM 1636 C C . ARG A 1 206 ? -3.346 -9.323 32.250 1.00 59.66 206 ARG A C 1
ATOM 1638 O O . ARG A 1 206 ? -3.376 -9.953 33.302 1.00 59.66 206 ARG A O 1
ATOM 1645 N N . GLN A 1 207 ? -2.875 -8.077 32.207 1.00 58.94 207 GLN A N 1
ATOM 1646 C CA . GLN A 1 207 ? -2.372 -7.355 33.386 1.00 58.94 207 GLN A CA 1
ATOM 1647 C C . GLN A 1 207 ? -3.487 -6.883 34.326 1.00 58.94 207 GLN A C 1
ATOM 1649 O O . GLN A 1 207 ? -3.328 -6.973 35.543 1.00 58.94 207 GLN A O 1
ATOM 1654 N N . HI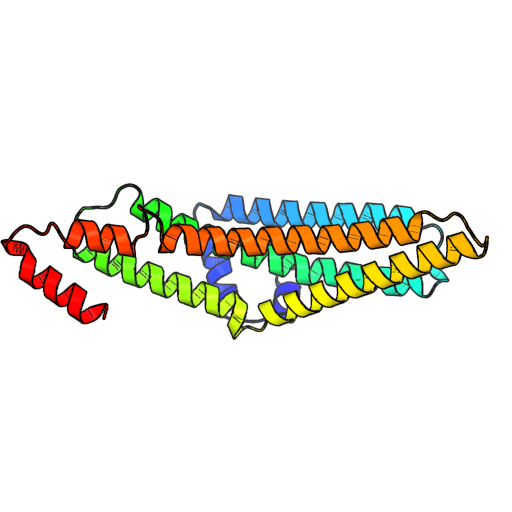S A 1 208 ? -4.603 -6.402 33.780 1.00 55.72 208 HIS A N 1
ATOM 1655 C CA . HIS A 1 208 ? -5.763 -5.969 34.559 1.00 55.72 208 HIS A CA 1
ATOM 1656 C C . HIS A 1 208 ? -6.580 -7.161 35.060 1.00 55.72 208 HIS A C 1
ATOM 1658 O O . HIS A 1 208 ? -6.995 -7.174 36.215 1.00 55.72 208 HIS A O 1
ATOM 1664 N N . CYS A 1 209 ? -6.698 -8.211 34.252 1.00 52.09 209 CYS A N 1
ATOM 1665 C CA . CYS A 1 209 ? -7.316 -9.472 34.637 1.00 52.09 209 CYS A CA 1
ATOM 1666 C C . CYS A 1 209 ? -6.432 -10.294 35.607 1.00 52.09 209 CYS A C 1
ATOM 1668 O O . CYS A 1 209 ? -6.948 -11.022 36.440 1.00 52.09 209 CYS A O 1
ATOM 1670 N N . GLY A 1 210 ? -5.105 -10.127 35.605 1.00 45.47 210 GLY A N 1
ATOM 1671 C CA . GLY A 1 210 ? -4.218 -10.754 36.598 1.00 45.47 210 GLY A CA 1
ATOM 1672 C C . GLY A 1 210 ? -4.222 -10.088 37.985 1.00 45.47 210 GLY A C 1
ATOM 1673 O O . GLY A 1 210 ? -3.737 -10.676 38.948 1.00 45.47 210 GLY A O 1
ATOM 1674 N N . ARG A 1 211 ? -4.760 -8.866 38.111 1.00 48.59 211 ARG A N 1
ATOM 1675 C CA . ARG A 1 211 ? -4.929 -8.122 39.380 1.00 48.59 211 ARG A CA 1
ATOM 1676 C C . ARG A 1 211 ? -6.407 -7.986 39.750 1.00 48.59 211 ARG A C 1
ATOM 1678 O O . ARG A 1 211 ? -6.869 -6.923 40.159 1.00 48.59 211 ARG A O 1
ATOM 1685 N N . VAL A 1 212 ? -7.161 -9.061 39.567 1.00 47.38 212 VAL A N 1
ATOM 1686 C CA . VAL A 1 212 ? -8.598 -9.072 39.836 1.00 47.38 212 VAL A CA 1
ATOM 1687 C C . VAL A 1 212 ? -8.839 -9.176 41.337 1.00 47.38 212 VAL A C 1
ATOM 1689 O O . VAL A 1 212 ? -8.319 -10.067 42.009 1.00 47.38 212 VAL A O 1
ATOM 1692 N N . ALA A 1 213 ? -9.620 -8.236 41.872 1.00 48.72 213 ALA A N 1
ATOM 1693 C CA . ALA A 1 213 ? -10.080 -8.292 43.251 1.00 48.72 213 ALA A CA 1
ATOM 1694 C C . ALA A 1 213 ? -10.861 -9.604 43.487 1.00 48.72 213 ALA A C 1
ATOM 1696 O O . ALA A 1 213 ? -11.575 -10.048 42.586 1.00 48.72 213 ALA A O 1
ATOM 1697 N N . PRO A 1 214 ? -10.771 -10.223 44.679 1.00 51.19 214 PRO A N 1
ATOM 1698 C CA . PRO A 1 214 ? -11.221 -11.601 44.900 1.00 51.19 214 PRO A CA 1
ATOM 1699 C C . PRO A 1 214 ? -12.679 -11.892 44.500 1.00 51.19 214 PRO A C 1
ATOM 1701 O O . PRO A 1 214 ? -13.003 -13.020 44.142 1.00 51.19 214 PRO A O 1
ATOM 1704 N N . HIS A 1 215 ? -13.554 -10.884 44.511 1.00 55.88 215 HIS A N 1
ATOM 1705 C CA . HIS A 1 215 ? -14.965 -11.020 44.142 1.00 55.88 215 HIS A CA 1
ATOM 1706 C C . HIS A 1 215 ? -15.217 -11.154 42.626 1.00 55.88 215 HIS A C 1
ATOM 1708 O O . HIS A 1 215 ? -16.228 -11.731 42.242 1.00 55.88 215 HIS A O 1
ATOM 1714 N N . CYS A 1 216 ? -14.295 -10.705 41.768 1.00 45.75 216 CYS A N 1
ATOM 1715 C CA . CYS A 1 216 ? -14.413 -10.770 40.300 1.00 45.75 216 CYS A CA 1
ATOM 1716 C C . CYS A 1 216 ? -13.649 -11.962 39.683 1.00 45.75 216 CYS A C 1
ATOM 1718 O O . CYS A 1 216 ? -13.541 -12.107 38.465 1.00 45.75 216 CYS A O 1
ATOM 1720 N N . TYR A 1 217 ? -13.108 -12.854 40.521 1.00 52.72 217 TYR A N 1
ATOM 1721 C CA . TYR A 1 217 ? -12.282 -13.989 40.095 1.00 52.72 217 TYR A CA 1
ATOM 1722 C C . TYR A 1 217 ? -13.043 -14.996 39.211 1.00 52.72 217 TYR A C 1
ATOM 1724 O O . TYR A 1 217 ? -12.462 -15.637 38.337 1.00 52.72 217 TYR A O 1
ATOM 1732 N N . ARG A 1 218 ? -14.365 -15.115 39.398 1.00 48.88 218 ARG A N 1
ATOM 1733 C CA . ARG A 1 218 ? -15.218 -16.026 38.618 1.00 48.88 218 ARG A CA 1
ATOM 1734 C C . ARG A 1 218 ? -15.373 -15.573 37.161 1.00 48.88 218 ARG A C 1
ATOM 1736 O O . ARG A 1 218 ? -15.322 -16.405 36.264 1.00 48.88 218 ARG A O 1
ATOM 1743 N N . GLU A 1 219 ? -15.499 -14.269 36.934 1.00 44.94 219 GLU A N 1
ATOM 1744 C CA . GLU A 1 219 ? -15.578 -13.656 35.598 1.00 44.94 219 GLU A CA 1
ATOM 1745 C C . GLU A 1 219 ? -14.217 -13.715 34.893 1.00 44.94 219 GLU A C 1
ATOM 1747 O O . GLU A 1 219 ? -14.131 -14.015 33.704 1.00 44.94 219 GLU A O 1
ATOM 1752 N N . HIS A 1 220 ? -13.135 -13.521 35.655 1.00 47.88 220 HIS A N 1
ATOM 1753 C CA . HIS A 1 220 ? -11.769 -13.674 35.162 1.00 47.88 220 HIS A CA 1
ATOM 1754 C C . HIS A 1 220 ? -11.473 -15.094 34.657 1.00 47.88 220 HIS A C 1
ATOM 1756 O O . HIS A 1 220 ? -10.858 -15.257 33.604 1.00 47.88 220 HIS A O 1
ATOM 1762 N N . ARG A 1 221 ? -11.933 -16.114 35.388 1.00 51.19 221 ARG A N 1
ATOM 1763 C CA . ARG A 1 221 ? -11.766 -17.515 34.999 1.00 51.19 221 ARG A CA 1
ATOM 1764 C C . ARG A 1 221 ? -12.525 -17.853 33.711 1.00 51.19 221 ARG A C 1
ATOM 1766 O O . ARG A 1 221 ? -11.940 -18.479 32.839 1.00 51.19 221 ARG A O 1
ATOM 1773 N N . MET A 1 222 ? -13.761 -17.368 33.551 1.00 50.44 222 MET A N 1
ATOM 1774 C CA . MET A 1 222 ? -14.520 -17.553 32.303 1.00 50.44 222 MET A CA 1
ATOM 1775 C C . MET A 1 222 ? -13.853 -16.869 31.104 1.00 50.44 222 MET A C 1
ATOM 1777 O O . MET A 1 222 ? -13.852 -17.425 30.015 1.00 50.44 222 MET A O 1
ATOM 1781 N N . PHE A 1 223 ? -13.255 -15.689 31.302 1.00 46.66 223 PHE A N 1
ATOM 1782 C CA . PHE A 1 223 ? -12.496 -15.003 30.254 1.00 46.66 223 PHE A CA 1
ATOM 1783 C C . PHE A 1 223 ? -11.256 -15.799 29.817 1.00 46.66 223 PHE A C 1
ATOM 1785 O O . PHE A 1 223 ? -10.999 -15.906 28.625 1.00 46.66 223 PHE A O 1
ATOM 1792 N N . LEU A 1 224 ? -10.497 -16.378 30.756 1.00 54.12 224 LEU A N 1
ATOM 1793 C CA . LEU A 1 224 ? -9.342 -17.219 30.415 1.00 54.12 224 LEU A CA 1
ATOM 1794 C C . LEU A 1 224 ? -9.763 -18.499 29.678 1.00 54.12 224 LEU A C 1
ATOM 1796 O O . LEU A 1 224 ? -9.138 -18.842 28.684 1.00 54.12 224 LEU A O 1
ATOM 1800 N N . GLU A 1 225 ? -10.849 -19.141 30.116 1.00 53.72 225 GLU A N 1
ATOM 1801 C CA . GLU A 1 225 ? -11.407 -20.350 29.489 1.00 53.72 225 GLU A CA 1
ATOM 1802 C C . GLU A 1 225 ? -12.026 -20.092 28.095 1.00 53.72 225 GLU A C 1
ATOM 1804 O O . GLU A 1 225 ? -12.263 -21.041 27.358 1.00 53.72 225 GLU A O 1
ATOM 1809 N N . TRP A 1 226 ? -12.300 -18.832 27.727 1.00 43.50 226 TRP A N 1
ATOM 1810 C CA . TRP A 1 226 ? -12.826 -18.437 26.407 1.00 43.50 226 TRP A CA 1
ATOM 1811 C C . TRP A 1 226 ? -11.759 -17.931 25.426 1.00 43.50 226 TRP A C 1
ATOM 1813 O O . TRP A 1 226 ? -12.032 -17.809 24.231 1.00 43.50 226 TRP A O 1
ATOM 1823 N N . VAL A 1 227 ? -10.586 -17.544 25.931 1.00 44.66 227 VAL A N 1
ATOM 1824 C CA . VAL A 1 227 ? -9.483 -16.975 25.136 1.00 44.66 227 VAL A CA 1
ATOM 1825 C C . VAL A 1 227 ? -8.431 -18.037 24.778 1.00 44.66 227 VAL A C 1
ATOM 1827 O O . VAL A 1 227 ? -7.707 -17.845 23.798 1.00 44.66 227 VAL A O 1
ATOM 1830 N N . GLU A 1 228 ? -8.341 -19.124 25.552 1.00 37.56 228 GLU A N 1
ATOM 1831 C CA . GLU A 1 228 ? -7.642 -20.372 25.182 1.00 37.56 228 GLU A CA 1
ATOM 1832 C C . GLU A 1 228 ? -8.502 -21.253 24.265 1.00 37.56 228 GLU A C 1
ATOM 1834 O O . GLU A 1 228 ? -7.913 -21.840 23.327 1.00 37.56 228 GLU A O 1
#

Sequence (228 aa):
MLVTARCVVYSADFDIALSADLDSPRGRKTSAFMWRSICLICLKMAIFAFLDFHRFFEDMYSKLFVVRNLLILTVGSVFLVLYKISVNLTDRLHELVTNPPMSAQFWLDMTHQYLATAELIDTLWRKTGFSTAVCVFFAFNMLNAAVFCALGVAGAAYGHVSTWRPFFWAFNQLLVVLVGLYLMANIHSTCSSKRNGKNSVLRQARQHCGRVAPHCYREHRMFLEWVE